Protein AF-A0A2M7CM71-F1 (afdb_monomer)

pLDDT: mean 84.36, std 11.62, range [34.38, 96.62]

Secondary structure (DSSP, 8-state):
--HHHHHHHHHHHHHHHHHHHT---HHHHHHHHHHHHHHHTT-SEEEEEEEETTEEEEEEEES--HHHHHHHHHHHTSHHHHT--HHHHHHHHHHHHHHHTTT--EEEEEEEEETTEEEEEEEEEE-SSSPPPHHHHHHHHHHHHHHHHHHHHHHHHHHHHHHHHHHHHHHHH-SS--EEE-TTSBEEEE-HHHHHHHT--HHHHTTSBHHHHS--SS--SS--HHHHHHTT--SSTT----

Structure (mmCIF, N/CA/C/O backbone):
data_AF-A0A2M7CM71-F1
#
_entry.id   AF-A0A2M7CM71-F1
#
loop_
_atom_site.group_PDB
_atom_site.id
_atom_site.type_symbol
_atom_site.label_atom_id
_atom_site.label_alt_id
_atom_site.label_comp_id
_atom_site.label_asym_id
_atom_site.label_entity_id
_atom_site.label_seq_id
_atom_site.pdbx_PDB_ins_code
_atom_site.Cartn_x
_atom_site.Cartn_y
_atom_site.Cartn_z
_atom_site.occupancy
_atom_site.B_iso_or_equiv
_atom_site.auth_seq_id
_atom_site.auth_comp_id
_atom_site.auth_asym_id
_atom_site.auth_atom_id
_atom_site.pdbx_PDB_model_num
ATOM 1 N N . MET A 1 1 ? 13.921 -32.422 -23.478 1.00 47.25 1 MET A N 1
ATOM 2 C CA . MET A 1 1 ? 14.175 -32.105 -22.055 1.00 47.25 1 MET A CA 1
ATOM 3 C C . MET A 1 1 ? 13.868 -30.626 -21.784 1.00 47.25 1 MET A C 1
ATOM 5 O O . MET A 1 1 ? 14.772 -29.811 -21.773 1.00 47.25 1 MET A O 1
ATOM 9 N N . LEU A 1 2 ? 12.588 -30.267 -21.640 1.00 51.38 2 LEU A N 1
ATOM 10 C CA . LEU A 1 2 ? 12.083 -28.900 -21.382 1.00 51.38 2 LEU A CA 1
ATOM 11 C C . LEU A 1 2 ? 11.035 -28.750 -20.232 1.00 51.38 2 LEU A C 1
ATOM 13 O O . LEU A 1 2 ? 10.682 -27.607 -19.950 1.00 51.38 2 LEU A O 1
ATOM 17 N N . PRO A 1 3 ? 10.528 -29.802 -19.536 1.00 54.31 3 PRO A N 1
ATOM 18 C CA . PRO A 1 3 ? 9.593 -29.602 -18.412 1.00 54.31 3 PRO A CA 1
ATOM 19 C C . PRO A 1 3 ? 10.214 -28.907 -17.190 1.00 54.31 3 PRO A C 1
ATOM 21 O O . PRO A 1 3 ? 9.573 -28.080 -16.552 1.00 54.31 3 PRO A O 1
ATOM 24 N N . ASP A 1 4 ? 11.470 -29.227 -16.885 1.00 58.75 4 ASP A N 1
ATOM 25 C CA . ASP A 1 4 ? 12.089 -28.970 -15.579 1.00 58.75 4 ASP A CA 1
ATOM 26 C C . ASP A 1 4 ? 12.317 -27.466 -15.300 1.00 58.75 4 ASP A C 1
ATOM 28 O O . ASP A 1 4 ? 12.116 -26.977 -14.194 1.00 58.75 4 ASP A O 1
ATOM 32 N N . PHE A 1 5 ? 12.627 -26.680 -16.337 1.00 57.09 5 PHE A N 1
ATOM 33 C CA . PHE A 1 5 ? 12.848 -25.235 -16.200 1.00 57.09 5 PHE A CA 1
ATOM 34 C C .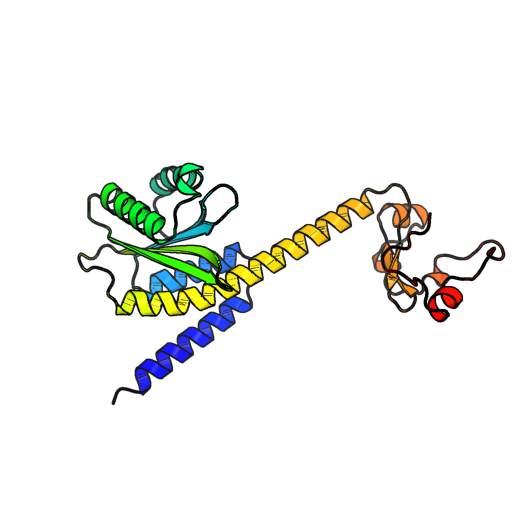 PHE A 1 5 ? 11.554 -24.453 -15.916 1.00 57.09 5 PHE A C 1
ATOM 36 O O . PHE A 1 5 ? 11.531 -23.576 -15.055 1.00 57.09 5 PHE A O 1
ATOM 43 N N . ARG A 1 6 ? 10.449 -24.792 -16.598 1.00 60.69 6 ARG A N 1
ATOM 44 C CA . ARG A 1 6 ? 9.146 -24.128 -16.392 1.00 60.69 6 ARG A CA 1
ATOM 45 C C . ARG A 1 6 ? 8.522 -24.463 -15.038 1.00 60.69 6 ARG A C 1
ATOM 47 O O . ARG A 1 6 ? 7.806 -23.630 -14.491 1.00 60.69 6 ARG A O 1
ATOM 54 N N . VAL A 1 7 ? 8.778 -25.666 -14.522 1.00 65.12 7 VAL A N 1
ATOM 55 C CA . VAL A 1 7 ? 8.324 -26.083 -13.188 1.00 65.12 7 VAL A CA 1
ATOM 56 C C . VAL A 1 7 ? 9.087 -25.309 -12.113 1.00 65.12 7 VAL A C 1
ATOM 58 O O . VAL A 1 7 ? 8.456 -24.598 -11.341 1.00 65.12 7 VAL A O 1
ATOM 61 N N . ARG A 1 8 ? 10.427 -25.28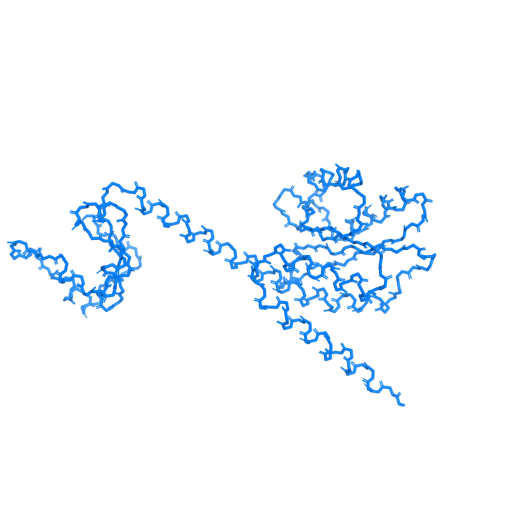4 -12.163 1.00 61.75 8 ARG A N 1
ATOM 62 C CA . ARG A 1 8 ? 11.240 -24.505 -11.207 1.00 61.75 8 ARG A CA 1
ATOM 63 C C . ARG A 1 8 ? 10.928 -23.007 -11.222 1.00 61.75 8 ARG A C 1
ATOM 65 O O . ARG A 1 8 ? 10.908 -22.376 -10.173 1.00 61.75 8 ARG A O 1
ATOM 72 N N . GLN A 1 9 ? 10.651 -22.434 -12.396 1.00 66.12 9 GLN A N 1
ATOM 73 C CA . GLN A 1 9 ? 10.255 -21.028 -12.514 1.00 66.12 9 GLN A CA 1
ATOM 74 C C . GLN A 1 9 ? 8.906 -20.745 -11.832 1.00 66.12 9 GLN A C 1
ATOM 76 O O . GLN A 1 9 ? 8.736 -19.689 -11.228 1.00 66.12 9 GLN A O 1
ATOM 81 N N . ARG A 1 10 ? 7.948 -21.677 -11.905 1.00 65.31 10 ARG A N 1
ATOM 82 C CA . ARG A 1 10 ? 6.667 -21.561 -11.193 1.00 65.31 10 ARG A CA 1
ATOM 83 C C . ARG A 1 10 ? 6.839 -21.717 -9.688 1.00 65.31 10 ARG A C 1
ATOM 85 O O . ARG A 1 10 ? 6.269 -20.918 -8.954 1.00 65.31 10 ARG A O 1
ATOM 92 N N . ASP A 1 11 ? 7.636 -22.684 -9.248 1.00 70.12 11 ASP A N 1
ATOM 93 C CA . ASP A 1 11 ? 7.874 -22.933 -7.823 1.00 70.12 11 ASP A CA 1
ATOM 94 C C . ASP A 1 11 ? 8.560 -21.731 -7.157 1.00 70.12 11 ASP A C 1
ATOM 96 O O . ASP A 1 11 ? 8.137 -21.292 -6.091 1.00 70.12 11 ASP A O 1
ATOM 100 N N . TYR A 1 12 ? 9.526 -21.114 -7.846 1.00 69.31 12 TYR A N 1
ATOM 101 C CA . TYR A 1 12 ? 10.195 -19.895 -7.383 1.00 69.31 12 TYR A CA 1
ATOM 102 C C . TYR A 1 12 ? 9.238 -18.695 -7.272 1.00 69.31 12 TYR A C 1
ATOM 104 O O . TYR A 1 12 ? 9.287 -17.940 -6.302 1.00 69.31 12 TYR A O 1
ATOM 112 N N . LEU A 1 13 ? 8.319 -18.534 -8.233 1.00 68.25 13 LEU A N 1
ATOM 113 C CA . LEU A 1 13 ? 7.286 -17.494 -8.162 1.00 68.25 13 LEU A CA 1
ATOM 114 C C . LEU A 1 13 ? 6.306 -17.743 -7.008 1.00 68.25 13 LEU A C 1
ATOM 116 O O . LEU A 1 13 ? 5.942 -16.805 -6.305 1.00 68.25 13 LEU A O 1
ATOM 120 N N . LEU A 1 14 ? 5.904 -18.996 -6.781 1.00 67.69 14 LEU A N 1
ATOM 121 C CA . LEU A 1 14 ? 5.015 -19.361 -5.675 1.00 67.69 14 LEU A CA 1
ATOM 122 C C . LEU A 1 14 ? 5.666 -19.134 -4.304 1.00 67.69 14 LEU A C 1
ATOM 124 O O . LEU A 1 14 ? 5.006 -18.635 -3.392 1.00 67.69 14 LEU A O 1
ATOM 128 N N . GLU A 1 15 ? 6.949 -19.459 -4.160 1.00 70.62 15 GLU A N 1
ATOM 129 C CA . GLU A 1 15 ? 7.703 -19.228 -2.925 1.00 70.62 15 GLU A CA 1
ATOM 130 C C . GLU A 1 15 ? 7.833 -17.732 -2.617 1.00 70.62 15 GLU A C 1
ATOM 132 O O . GLU A 1 15 ? 7.534 -17.293 -1.504 1.00 70.62 15 GLU A O 1
ATOM 137 N N . ILE A 1 16 ? 8.182 -16.925 -3.624 1.00 71.44 16 ILE A N 1
ATOM 138 C CA . ILE A 1 16 ? 8.238 -15.468 -3.480 1.00 71.44 16 ILE A CA 1
ATOM 139 C C . ILE A 1 16 ? 6.860 -14.901 -3.127 1.00 71.44 16 ILE A C 1
ATOM 141 O O . ILE A 1 16 ? 6.759 -14.075 -2.223 1.00 71.44 16 ILE A O 1
ATOM 145 N N . ALA A 1 17 ? 5.796 -15.344 -3.798 1.00 63.88 17 ALA A N 1
ATOM 146 C CA . ALA A 1 17 ? 4.443 -14.875 -3.512 1.00 63.88 17 ALA A CA 1
ATOM 147 C C . ALA A 1 17 ? 4.039 -15.124 -2.057 1.00 63.88 17 ALA A C 1
ATOM 149 O O . ALA A 1 17 ? 3.454 -14.245 -1.428 1.00 63.88 17 ALA A O 1
ATOM 150 N N . ARG A 1 18 ? 4.403 -16.287 -1.506 1.00 69.88 18 ARG A N 1
ATOM 151 C CA . ARG A 1 18 ? 4.131 -16.627 -0.107 1.00 69.88 18 ARG A CA 1
ATOM 152 C C . ARG A 1 18 ? 4.865 -15.696 0.861 1.00 69.88 18 ARG A C 1
ATOM 154 O O . ARG A 1 18 ? 4.251 -15.182 1.791 1.00 69.88 18 ARG A O 1
ATOM 161 N N . LEU A 1 19 ? 6.141 -15.415 0.595 1.00 69.94 19 LEU A N 1
ATOM 162 C CA . LEU A 1 19 ? 6.936 -14.474 1.395 1.00 69.94 19 LEU A CA 1
ATOM 163 C C . LEU A 1 19 ? 6.411 -13.033 1.328 1.00 69.94 19 LEU A C 1
ATOM 165 O O . LEU A 1 19 ? 6.664 -12.250 2.241 1.00 69.94 19 LEU A O 1
ATOM 169 N N . LEU A 1 20 ? 5.715 -12.667 0.249 1.00 75.38 20 LEU A N 1
ATOM 170 C CA . LEU A 1 20 ? 5.095 -11.351 0.097 1.00 75.38 20 LEU A CA 1
ATOM 171 C C . LEU A 1 20 ? 3.762 -11.247 0.846 1.00 75.38 20 LEU A C 1
ATOM 173 O O . LEU A 1 20 ? 3.443 -10.181 1.354 1.00 75.38 20 LEU A O 1
ATOM 177 N N . THR A 1 21 ? 2.992 -12.333 0.953 1.00 69.94 21 THR A N 1
ATOM 178 C CA . THR A 1 21 ? 1.702 -12.319 1.667 1.00 69.94 21 THR A CA 1
ATOM 179 C C . THR A 1 21 ? 1.818 -12.233 3.191 1.00 69.94 21 THR A C 1
ATOM 181 O O . THR A 1 21 ? 0.827 -11.931 3.845 1.00 69.94 21 THR A O 1
ATOM 184 N N . GLU A 1 22 ? 2.999 -12.493 3.757 1.00 78.12 22 GLU A N 1
ATOM 185 C CA . GLU A 1 22 ? 3.250 -12.407 5.205 1.00 78.12 22 GLU A CA 1
ATOM 186 C C . GLU A 1 22 ? 3.619 -10.986 5.670 1.00 78.12 22 GLU A C 1
ATOM 188 O O . GLU A 1 22 ? 3.544 -10.691 6.861 1.00 78.12 22 GLU A O 1
ATOM 193 N N . GLU A 1 23 ? 4.000 -10.094 4.750 1.00 80.88 23 GLU A N 1
ATOM 194 C CA . GLU A 1 23 ? 4.352 -8.708 5.068 1.00 80.88 23 GLU A CA 1
ATOM 195 C C . GLU A 1 23 ? 3.105 -7.816 5.021 1.00 80.88 23 GLU A C 1
ATOM 197 O O . GLU A 1 23 ? 2.496 -7.621 3.968 1.00 80.88 23 GLU A O 1
ATOM 202 N N . LEU A 1 24 ? 2.740 -7.258 6.175 1.00 81.12 24 LEU A N 1
ATOM 203 C CA . LEU A 1 24 ? 1.573 -6.381 6.326 1.00 81.12 24 LEU A CA 1
ATOM 204 C C . LEU A 1 24 ? 1.941 -4.895 6.225 1.00 81.12 24 LEU A C 1
ATOM 206 O O . LEU A 1 24 ? 1.062 -4.054 6.031 1.00 81.12 24 LEU A O 1
ATOM 210 N N . ASP A 1 25 ? 3.228 -4.561 6.333 1.00 89.06 25 ASP A N 1
ATOM 211 C CA . ASP A 1 25 ? 3.722 -3.207 6.118 1.00 89.06 25 ASP A CA 1
ATOM 212 C C . ASP A 1 25 ? 3.809 -2.918 4.614 1.00 89.06 25 ASP A C 1
ATOM 214 O O . ASP A 1 25 ? 4.653 -3.457 3.891 1.00 89.06 25 ASP A O 1
ATOM 218 N N . LEU A 1 26 ? 2.916 -2.048 4.138 1.00 91.81 26 LEU A N 1
ATOM 219 C CA . LEU A 1 26 ? 2.801 -1.706 2.724 1.00 91.81 26 LEU A CA 1
ATOM 220 C C . LEU A 1 26 ? 4.109 -1.149 2.140 1.00 91.81 26 LEU A C 1
ATOM 222 O O . LEU A 1 26 ? 4.456 -1.484 1.006 1.00 91.81 26 LEU A O 1
ATOM 226 N N . GLU A 1 27 ? 4.841 -0.312 2.874 1.00 92.38 27 GLU A N 1
ATOM 227 C CA . GLU A 1 27 ? 6.071 0.303 2.364 1.00 92.38 27 GLU A CA 1
ATOM 228 C C . GLU A 1 27 ? 7.186 -0.733 2.224 1.00 92.38 27 GLU A C 1
ATOM 230 O O . GLU A 1 27 ? 7.827 -0.820 1.166 1.00 92.38 27 GLU A O 1
ATOM 235 N N . LYS A 1 28 ? 7.375 -1.572 3.251 1.00 92.19 28 LYS A N 1
ATOM 236 C CA . LYS A 1 28 ? 8.349 -2.674 3.206 1.00 92.19 28 LYS A CA 1
ATOM 237 C C . LYS A 1 28 ? 8.016 -3.664 2.096 1.00 92.19 28 LYS A C 1
ATOM 239 O O . LYS A 1 28 ? 8.908 -4.070 1.343 1.00 92.19 28 LYS A O 1
ATOM 244 N N . LEU A 1 29 ? 6.736 -4.009 1.959 1.00 93.50 29 LEU A N 1
ATOM 245 C CA . LEU A 1 29 ? 6.247 -4.914 0.927 1.00 93.50 29 LEU A CA 1
ATOM 246 C C . LEU A 1 29 ? 6.567 -4.379 -0.473 1.00 93.50 29 LEU A C 1
ATOM 248 O O . LEU A 1 29 ? 7.162 -5.088 -1.287 1.00 93.50 29 LEU A O 1
ATOM 252 N N . LEU A 1 30 ? 6.229 -3.118 -0.751 1.00 95.38 30 LEU A N 1
ATOM 253 C CA . LEU A 1 30 ? 6.477 -2.489 -2.050 1.00 95.38 30 LEU A CA 1
ATOM 254 C C . LEU A 1 30 ? 7.969 -2.413 -2.378 1.00 95.38 30 LEU A C 1
ATOM 256 O O . LEU A 1 30 ? 8.363 -2.748 -3.497 1.00 95.38 30 LEU A O 1
ATOM 260 N N . ALA A 1 31 ? 8.809 -2.030 -1.412 1.00 94.94 31 ALA A N 1
ATOM 261 C CA . ALA A 1 31 ? 10.259 -1.995 -1.598 1.00 94.94 31 ALA A CA 1
ATOM 262 C C . ALA A 1 31 ? 10.819 -3.385 -1.947 1.00 94.94 31 ALA A C 1
ATOM 264 O O . ALA A 1 31 ? 11.658 -3.524 -2.845 1.00 94.94 31 ALA A O 1
ATOM 265 N N . ARG A 1 32 ? 10.314 -4.434 -1.286 1.00 93.38 32 ARG A N 1
ATOM 266 C CA . ARG A 1 32 ? 10.712 -5.823 -1.545 1.00 93.38 32 ARG A CA 1
ATOM 267 C C . ARG A 1 32 ? 10.247 -6.312 -2.917 1.00 93.38 32 ARG A C 1
ATOM 269 O O . ARG A 1 32 ? 11.048 -6.896 -3.645 1.00 93.38 32 ARG A O 1
ATOM 276 N N . ILE A 1 33 ? 8.998 -6.028 -3.295 1.00 94.06 33 ILE A N 1
ATOM 277 C CA . ILE A 1 33 ? 8.451 -6.326 -4.630 1.00 94.06 33 ILE A CA 1
ATOM 278 C C . ILE A 1 33 ? 9.312 -5.678 -5.711 1.00 94.06 33 ILE A C 1
ATOM 280 O O . ILE A 1 33 ? 9.695 -6.340 -6.676 1.00 94.06 33 ILE A O 1
ATOM 284 N N . LEU A 1 34 ? 9.635 -4.393 -5.541 1.00 95.88 34 LEU A N 1
ATOM 285 C CA . LEU A 1 34 ? 10.417 -3.647 -6.516 1.00 95.88 34 LEU A CA 1
ATOM 286 C C . LEU A 1 34 ? 11.807 -4.257 -6.696 1.00 95.88 34 LEU A C 1
ATOM 288 O O . LEU A 1 34 ? 12.245 -4.464 -7.826 1.00 95.88 34 LEU A O 1
ATOM 292 N N . LYS A 1 35 ? 12.487 -4.585 -5.594 1.00 94.38 35 LYS A N 1
ATOM 293 C CA . LYS A 1 35 ? 13.813 -5.204 -5.640 1.00 94.38 35 LYS A CA 1
ATOM 294 C C . LYS A 1 35 ? 13.797 -6.530 -6.407 1.00 94.38 35 LYS A C 1
ATOM 296 O O . LYS A 1 35 ? 14.616 -6.725 -7.301 1.00 94.38 35 LYS A O 1
ATOM 301 N N . ILE A 1 36 ? 12.821 -7.392 -6.121 1.00 92.31 36 ILE A N 1
ATOM 302 C CA . ILE A 1 36 ? 12.658 -8.678 -6.811 1.00 92.31 36 ILE A CA 1
ATOM 303 C C . ILE A 1 36 ? 12.369 -8.467 -8.301 1.00 92.31 36 ILE A C 1
ATOM 305 O O . ILE A 1 36 ? 12.958 -9.145 -9.138 1.00 92.31 36 ILE A O 1
ATOM 309 N N . ALA A 1 37 ? 11.502 -7.513 -8.657 1.00 93.00 37 ALA A N 1
ATOM 310 C CA . ALA A 1 37 ? 11.200 -7.199 -10.054 1.00 93.00 37 ALA A CA 1
ATOM 311 C C . ALA A 1 37 ? 12.435 -6.705 -10.829 1.00 93.00 37 ALA A C 1
ATOM 313 O O . ALA A 1 37 ? 12.628 -7.083 -11.987 1.00 93.00 37 ALA A O 1
ATOM 314 N N . ILE A 1 38 ? 13.277 -5.882 -10.193 1.00 92.56 38 ILE A N 1
ATOM 315 C CA . ILE A 1 38 ? 14.542 -5.410 -10.772 1.00 92.56 38 ILE A CA 1
ATOM 316 C C . ILE A 1 38 ? 15.479 -6.598 -11.018 1.00 92.56 38 ILE A C 1
ATOM 318 O O . ILE A 1 38 ? 15.976 -6.751 -12.132 1.00 92.56 38 ILE A O 1
ATOM 322 N N . GLU A 1 39 ? 15.679 -7.465 -10.023 1.00 90.19 39 GLU A N 1
ATOM 323 C CA . GLU A 1 39 ? 16.539 -8.652 -10.143 1.00 90.19 39 GLU A CA 1
ATOM 324 C C . GLU A 1 39 ? 16.026 -9.626 -11.218 1.00 90.19 39 GLU A C 1
ATOM 326 O O . GLU A 1 39 ? 16.793 -10.085 -12.065 1.00 90.19 39 GLU A O 1
ATOM 331 N N . MET A 1 40 ? 14.714 -9.872 -11.249 1.00 87.69 40 MET A N 1
ATOM 332 C CA . MET A 1 40 ? 14.048 -10.783 -12.186 1.00 87.69 40 MET A CA 1
ATOM 333 C C . MET A 1 40 ? 14.231 -10.380 -13.652 1.00 87.69 40 MET A C 1
ATOM 335 O O . MET A 1 40 ? 14.299 -11.248 -14.522 1.00 87.69 40 MET A O 1
ATOM 339 N N . LEU A 1 41 ? 14.309 -9.077 -13.930 1.00 88.19 41 LEU A N 1
ATOM 340 C CA . LEU A 1 41 ? 14.498 -8.554 -15.283 1.00 88.19 41 LEU A CA 1
ATOM 341 C C . LEU A 1 41 ? 15.935 -8.118 -15.586 1.00 88.19 41 LEU A C 1
ATOM 343 O O . LEU A 1 41 ? 16.161 -7.489 -16.622 1.00 88.19 41 LEU A O 1
ATOM 347 N N . ALA A 1 42 ? 16.889 -8.412 -14.694 1.00 87.88 42 ALA A N 1
ATOM 348 C CA . ALA A 1 42 ? 18.251 -7.876 -14.761 1.00 87.88 42 ALA A CA 1
ATOM 349 C C . ALA A 1 42 ? 18.264 -6.345 -14.986 1.00 87.88 42 ALA A C 1
ATOM 351 O O . ALA A 1 42 ? 19.074 -5.803 -15.745 1.00 87.88 42 ALA A O 1
ATOM 352 N N . GLY A 1 43 ? 17.307 -5.657 -14.358 1.00 89.00 43 GLY A N 1
ATOM 353 C CA . GLY A 1 43 ? 17.175 -4.208 -14.377 1.00 89.00 43 GLY A CA 1
ATOM 354 C C . GLY A 1 43 ? 18.216 -3.535 -13.488 1.00 89.00 43 GLY A C 1
ATOM 355 O O . GLY A 1 43 ? 18.867 -4.164 -12.656 1.00 89.00 43 GLY A O 1
ATOM 356 N N . GLN A 1 44 ? 18.360 -2.223 -13.649 1.00 89.62 44 GLN A N 1
ATOM 357 C CA . GLN A 1 44 ? 19.308 -1.419 -12.863 1.00 89.62 44 GLN A CA 1
ATOM 358 C C . GLN A 1 44 ? 18.611 -0.497 -11.867 1.00 89.62 44 GLN A C 1
ATOM 360 O O . GLN A 1 44 ? 19.171 -0.174 -10.818 1.00 89.62 44 GLN A O 1
ATOM 365 N N . ALA A 1 45 ? 17.391 -0.087 -12.198 1.00 92.31 45 ALA A N 1
ATOM 366 C CA . ALA A 1 45 ? 16.568 0.792 -11.394 1.00 92.31 45 ALA A CA 1
ATOM 367 C C . ALA A 1 45 ? 15.092 0.495 -11.654 1.00 92.31 45 ALA A C 1
ATOM 369 O O . ALA A 1 45 ? 14.733 -0.138 -12.651 1.00 92.31 45 ALA A O 1
ATOM 370 N N . GLY A 1 46 ? 14.229 1.001 -10.786 1.00 94.25 46 GLY A N 1
ATOM 371 C CA . GLY A 1 46 ? 12.794 0.914 -10.990 1.00 94.25 46 GLY A CA 1
ATOM 372 C C . GLY A 1 46 ? 12.015 1.728 -9.973 1.00 94.25 46 GLY A C 1
ATOM 373 O O . GLY A 1 46 ? 12.576 2.235 -9.002 1.00 94.25 46 GLY A O 1
ATOM 374 N N . LEU A 1 47 ? 10.716 1.840 -10.207 1.00 96.06 47 LEU A N 1
ATOM 375 C CA . LEU A 1 47 ? 9.761 2.446 -9.290 1.00 96.06 47 LEU A CA 1
ATOM 376 C C . LEU A 1 47 ? 8.449 1.674 -9.282 1.00 96.06 47 LEU A C 1
ATOM 378 O O . LEU A 1 47 ? 8.125 0.960 -10.233 1.00 96.06 47 LEU A O 1
ATOM 382 N N . ILE A 1 48 ? 7.681 1.861 -8.216 1.00 96.19 48 ILE A N 1
ATOM 383 C CA . ILE A 1 48 ? 6.270 1.495 -8.168 1.00 96.19 48 ILE A CA 1
ATOM 384 C C . ILE A 1 48 ? 5.470 2.772 -7.959 1.00 96.19 48 ILE A C 1
ATOM 386 O O . ILE A 1 48 ? 5.672 3.483 -6.971 1.00 96.19 48 ILE A O 1
ATOM 390 N N . ALA A 1 49 ? 4.556 3.042 -8.884 1.00 94.69 49 ALA A N 1
ATOM 391 C CA . ALA A 1 49 ? 3.541 4.071 -8.732 1.00 94.69 49 ALA A CA 1
ATOM 392 C C . ALA A 1 49 ? 2.218 3.402 -8.361 1.00 94.69 49 ALA A C 1
ATOM 394 O O . ALA A 1 49 ? 1.816 2.424 -8.992 1.00 94.69 49 ALA A O 1
ATOM 395 N N . LEU A 1 50 ? 1.541 3.902 -7.337 1.00 93.44 50 LEU A N 1
ATOM 396 C CA . LEU A 1 50 ? 0.218 3.426 -6.966 1.00 93.44 50 LEU A CA 1
ATOM 397 C C . LEU A 1 50 ? -0.844 4.412 -7.419 1.00 93.44 50 LEU A C 1
ATOM 399 O O . LEU A 1 50 ? -0.622 5.622 -7.394 1.00 93.44 50 LEU A O 1
ATOM 403 N N . LYS A 1 51 ? -2.003 3.874 -7.794 1.00 89.56 51 LYS A N 1
ATOM 404 C CA . LYS A 1 51 ? -3.172 4.686 -8.104 1.00 89.56 51 LYS A CA 1
ATOM 405 C C . LYS A 1 51 ? -3.790 5.201 -6.803 1.00 89.56 51 LYS A C 1
ATOM 407 O O . LYS A 1 51 ? -3.965 4.420 -5.856 1.00 89.56 51 LYS A O 1
ATOM 412 N N . GLU A 1 52 ? -4.086 6.494 -6.776 1.00 87.38 52 GLU A N 1
ATOM 413 C CA . GLU A 1 52 ? -4.790 7.207 -5.707 1.00 87.38 52 GLU A CA 1
ATOM 414 C C . GLU A 1 52 ? -6.025 7.919 -6.281 1.00 87.38 52 GLU A C 1
ATOM 416 O O . GLU A 1 52 ? -6.306 7.824 -7.478 1.00 87.38 52 GLU A O 1
ATOM 421 N N . THR A 1 53 ? -6.813 8.575 -5.426 1.00 80.75 53 THR A N 1
ATOM 422 C CA . THR A 1 53 ? -8.029 9.294 -5.845 1.00 80.75 53 THR A CA 1
ATOM 423 C C . THR A 1 53 ? -7.721 10.485 -6.745 1.00 80.75 53 THR A C 1
ATOM 425 O O . THR A 1 53 ? -8.471 10.740 -7.679 1.00 80.75 53 THR A O 1
ATOM 428 N N . GLU A 1 54 ? -6.610 11.177 -6.491 1.00 80.19 54 GLU A N 1
ATOM 429 C CA . GLU A 1 54 ? -6.194 12.395 -7.200 1.00 80.19 54 GLU A CA 1
ATOM 430 C C . GLU A 1 54 ? -4.869 12.186 -7.948 1.00 80.19 54 GLU A C 1
ATOM 432 O O . GLU A 1 54 ? -3.963 13.008 -7.882 1.00 80.19 54 GLU A O 1
ATOM 437 N N . GLY A 1 55 ? -4.719 11.048 -8.631 1.00 85.62 55 GLY A N 1
ATOM 438 C CA . GLY A 1 55 ? -3.548 10.796 -9.471 1.00 85.62 55 GLY A CA 1
ATOM 439 C C . GLY A 1 55 ? -2.770 9.544 -9.117 1.00 85.62 55 GLY A C 1
ATOM 440 O O . GLY A 1 55 ? -3.308 8.534 -8.652 1.00 85.62 55 GLY A O 1
ATOM 441 N N . TRP A 1 56 ? -1.474 9.609 -9.392 1.00 91.06 56 TRP A N 1
ATOM 442 C CA . TRP A 1 56 ? -0.530 8.535 -9.147 1.00 91.06 56 TRP A CA 1
ATOM 443 C C . TRP A 1 56 ? 0.530 8.999 -8.163 1.00 91.06 56 TRP A C 1
ATOM 445 O O . TRP A 1 56 ? 1.163 10.038 -8.340 1.00 91.06 56 TRP A O 1
ATOM 455 N N . ARG A 1 57 ? 0.792 8.180 -7.149 1.00 92.56 57 ARG A N 1
ATOM 456 C CA . ARG A 1 57 ? 1.866 8.441 -6.193 1.00 92.56 57 ARG A CA 1
ATOM 457 C C . ARG A 1 57 ? 3.006 7.466 -6.404 1.00 92.56 57 ARG A C 1
ATOM 459 O O . ARG A 1 57 ? 2.797 6.253 -6.411 1.00 92.56 57 ARG A O 1
ATOM 466 N N . VAL A 1 58 ? 4.230 7.981 -6.501 1.00 95.06 58 VAL A N 1
ATOM 467 C CA . VAL A 1 58 ? 5.434 7.147 -6.401 1.00 95.06 58 VAL A CA 1
ATOM 468 C C . VAL A 1 58 ? 5.504 6.597 -4.980 1.00 95.06 58 VAL A C 1
ATOM 470 O O . VAL A 1 58 ? 5.768 7.333 -4.033 1.00 95.06 58 VAL A O 1
ATOM 473 N N . ALA A 1 59 ? 5.224 5.308 -4.822 1.00 95.06 59 ALA A N 1
ATOM 474 C CA . ALA A 1 59 ? 5.186 4.669 -3.514 1.00 95.06 59 ALA A CA 1
ATOM 475 C C . ALA A 1 59 ? 6.549 4.113 -3.100 1.00 95.06 59 ALA A C 1
ATOM 477 O O . ALA A 1 59 ? 6.869 4.077 -1.919 1.00 95.06 59 ALA A O 1
ATOM 478 N N . THR A 1 60 ? 7.364 3.696 -4.067 1.00 96.62 60 THR A N 1
ATOM 479 C CA . THR A 1 60 ? 8.759 3.328 -3.824 1.00 96.62 60 THR A CA 1
ATOM 480 C C . THR A 1 60 ? 9.580 3.482 -5.100 1.00 96.62 60 THR A C 1
ATOM 482 O O . THR A 1 60 ? 9.054 3.374 -6.212 1.00 96.62 60 THR A O 1
ATOM 485 N N . ALA A 1 61 ? 10.873 3.736 -4.942 1.00 96.19 61 ALA A N 1
ATOM 486 C CA . ALA A 1 61 ? 11.834 3.844 -6.025 1.00 96.19 61 ALA A CA 1
ATOM 487 C C . ALA A 1 61 ? 13.179 3.271 -5.580 1.00 96.19 61 ALA A C 1
ATOM 489 O O . ALA A 1 61 ? 13.568 3.389 -4.419 1.00 96.19 61 ALA A O 1
ATOM 490 N N . HIS A 1 62 ? 13.904 2.667 -6.515 1.00 95.94 62 HIS A N 1
ATOM 491 C CA . HIS A 1 62 ? 15.196 2.048 -6.259 1.00 95.94 62 HIS A CA 1
ATOM 492 C C . HIS A 1 62 ? 16.179 2.419 -7.368 1.00 95.94 62 HIS A C 1
ATOM 494 O O . HIS A 1 62 ? 15.871 2.263 -8.551 1.00 95.94 62 HIS A O 1
ATOM 500 N N . ASN A 1 63 ? 17.367 2.894 -6.977 1.00 92.75 63 ASN A N 1
ATOM 501 C CA . ASN A 1 63 ? 18.429 3.369 -7.873 1.00 92.75 63 ASN A CA 1
ATOM 502 C C . ASN A 1 63 ? 17.992 4.461 -8.870 1.00 92.75 63 ASN A C 1
ATOM 504 O O . ASN A 1 63 ? 18.530 4.555 -9.972 1.00 92.75 63 ASN A O 1
ATOM 508 N N . ILE A 1 64 ? 17.030 5.305 -8.489 1.00 90.25 64 ILE A N 1
ATOM 509 C CA . ILE A 1 64 ? 16.616 6.462 -9.289 1.00 90.25 64 ILE A CA 1
ATOM 510 C C . ILE A 1 64 ? 17.271 7.730 -8.726 1.00 90.25 64 ILE A C 1
ATOM 512 O O . ILE A 1 64 ? 17.177 7.963 -7.519 1.00 90.25 64 ILE A O 1
ATOM 516 N N . PRO A 1 65 ? 17.904 8.575 -9.563 1.00 90.00 65 PRO A N 1
ATOM 517 C CA . PRO A 1 65 ? 18.462 9.846 -9.116 1.00 90.00 65 PRO A CA 1
ATOM 518 C C . PRO A 1 65 ? 17.404 10.737 -8.436 1.00 90.00 65 PRO A C 1
ATOM 520 O O . PRO A 1 65 ? 16.336 10.947 -9.021 1.00 90.00 65 PRO A O 1
ATOM 523 N N . PRO A 1 66 ? 17.696 11.337 -7.264 1.00 89.81 66 PRO A N 1
ATOM 524 C CA . PRO A 1 66 ? 16.736 12.181 -6.548 1.00 89.81 66 PRO A CA 1
ATOM 525 C C . PRO A 1 66 ? 16.184 13.334 -7.390 1.00 89.81 66 PRO A C 1
ATOM 527 O O . PRO A 1 66 ? 14.994 13.610 -7.341 1.00 89.81 66 PRO A O 1
ATOM 530 N N . ALA A 1 67 ? 17.017 13.955 -8.232 1.00 89.12 67 ALA A N 1
ATOM 531 C CA . ALA A 1 67 ? 16.586 15.034 -9.122 1.00 89.12 67 ALA A CA 1
ATOM 532 C C . ALA A 1 67 ? 15.476 14.598 -10.096 1.00 89.12 67 ALA A C 1
ATOM 534 O O . ALA A 1 67 ? 14.556 15.365 -10.367 1.00 89.12 67 ALA A O 1
ATOM 535 N N . PHE A 1 68 ? 15.534 13.356 -10.588 1.00 88.06 68 PHE A N 1
ATOM 536 C CA . PHE A 1 68 ? 14.497 12.815 -11.461 1.00 88.06 68 PHE A CA 1
ATOM 537 C C . PHE A 1 68 ? 13.215 12.507 -10.681 1.00 88.06 68 PHE A C 1
ATOM 539 O O . PHE A 1 68 ? 12.128 12.818 -11.158 1.00 88.06 68 PHE A O 1
ATOM 546 N N . LEU A 1 69 ? 13.325 11.977 -9.456 1.00 90.44 69 LEU A N 1
ATOM 547 C CA . LEU A 1 69 ? 12.165 11.751 -8.584 1.00 90.44 69 LEU A CA 1
ATOM 548 C C . LEU A 1 69 ? 11.460 13.054 -8.196 1.00 90.44 69 LEU A C 1
ATOM 550 O O . LEU A 1 69 ? 10.230 13.096 -8.207 1.00 90.44 69 LEU A O 1
ATOM 554 N N . SER A 1 70 ? 12.215 14.115 -7.906 1.00 91.38 70 SER A N 1
ATOM 555 C CA . SER A 1 70 ? 11.659 15.436 -7.587 1.00 91.38 70 SER A CA 1
ATOM 556 C C . SER A 1 70 ? 10.887 16.053 -8.754 1.00 91.38 70 SER A C 1
ATOM 558 O O . SER A 1 70 ? 9.974 16.836 -8.522 1.00 91.38 70 SER A O 1
ATOM 560 N N . TYR A 1 71 ? 11.231 15.698 -9.995 1.00 89.00 71 TYR A N 1
ATOM 561 C CA . TYR A 1 71 ? 10.482 16.100 -11.185 1.00 89.00 71 TYR A CA 1
ATOM 562 C C . TYR A 1 71 ? 9.281 15.182 -11.461 1.00 89.00 71 TYR A C 1
ATOM 564 O O . TYR A 1 71 ? 8.192 15.655 -11.771 1.00 89.00 71 TYR A O 1
ATOM 572 N N . LEU A 1 72 ? 9.464 13.865 -11.329 1.00 89.31 72 LEU A N 1
ATOM 573 C CA . LEU A 1 72 ? 8.450 12.872 -11.677 1.00 89.31 72 LEU A CA 1
ATOM 574 C C . LEU A 1 72 ? 7.286 12.826 -10.679 1.00 89.31 72 LEU A C 1
ATOM 576 O O . LEU A 1 72 ? 6.142 12.640 -11.084 1.00 89.31 72 LEU A O 1
ATOM 580 N N . THR A 1 73 ? 7.567 12.967 -9.383 1.00 91.06 73 THR A N 1
ATOM 581 C CA . THR A 1 73 ? 6.551 12.798 -8.331 1.00 91.06 73 THR A CA 1
ATOM 582 C C . THR A 1 73 ? 5.423 13.831 -8.436 1.00 91.06 73 THR A C 1
ATOM 584 O O . THR A 1 73 ? 4.269 13.411 -8.430 1.00 91.06 73 THR A O 1
ATOM 587 N N . PRO A 1 74 ? 5.698 15.143 -8.602 1.00 90.38 74 PRO A N 1
ATOM 588 C CA . PRO A 1 74 ? 4.640 16.132 -8.806 1.00 90.38 74 PRO A CA 1
ATOM 589 C C . PRO A 1 74 ? 3.854 15.900 -10.097 1.00 90.38 74 PRO A C 1
ATOM 591 O O . PRO A 1 74 ? 2.636 16.000 -10.081 1.00 90.38 74 PRO A O 1
ATOM 594 N N . LEU A 1 75 ? 4.539 15.530 -11.186 1.00 88.44 75 LEU A N 1
ATOM 595 C CA . LEU A 1 75 ? 3.908 15.274 -12.483 1.00 88.44 75 LEU A CA 1
ATOM 596 C C . LEU A 1 75 ? 2.892 14.125 -12.408 1.00 88.44 75 LEU A C 1
ATOM 598 O O . LEU A 1 75 ? 1.813 14.210 -12.980 1.00 88.44 75 LEU A O 1
ATOM 602 N N . LEU A 1 76 ? 3.226 13.047 -11.694 1.00 88.19 76 LEU A N 1
ATOM 603 C CA . LEU A 1 76 ? 2.325 11.905 -11.512 1.00 88.19 76 LEU A CA 1
ATOM 604 C C . LEU A 1 76 ? 1.101 12.226 -10.642 1.00 88.19 76 LEU A C 1
ATOM 606 O O . LEU A 1 76 ? 0.057 11.597 -10.814 1.00 88.19 76 LEU A O 1
ATOM 610 N N . ALA A 1 77 ? 1.223 13.211 -9.753 1.00 87.12 77 ALA A N 1
ATOM 611 C CA . ALA A 1 77 ? 0.139 13.697 -8.907 1.00 87.12 77 ALA A CA 1
ATOM 612 C C . ALA A 1 77 ? -0.751 14.74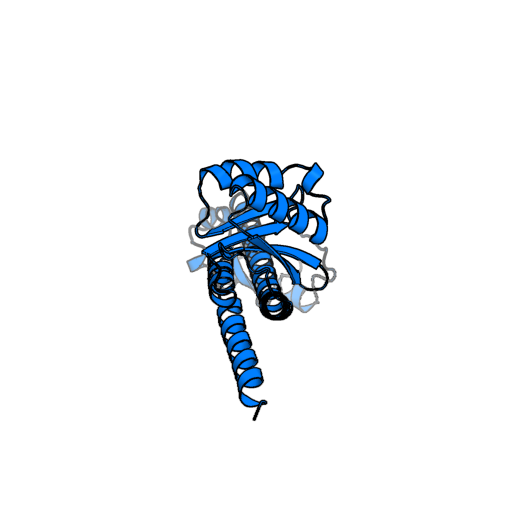6 -9.603 1.00 87.12 77 ALA A C 1
ATOM 614 O O . ALA A 1 77 ? -1.700 15.236 -9.000 1.00 87.12 77 ALA A O 1
ATOM 615 N N . GLU A 1 78 ? -0.462 15.128 -10.852 1.00 86.38 78 GLU A N 1
ATOM 616 C CA . GLU A 1 78 ? -1.324 16.054 -11.585 1.00 86.38 78 GLU A CA 1
ATOM 617 C C . GLU A 1 78 ? -2.661 15.397 -11.952 1.00 86.38 78 GLU A C 1
ATOM 619 O O . GLU A 1 78 ? -2.712 14.267 -12.440 1.00 86.38 78 GLU A O 1
ATOM 624 N N . GLU A 1 79 ? -3.752 16.153 -11.821 1.00 76.81 79 GLU A N 1
ATOM 625 C CA . GLU A 1 79 ? -5.113 15.701 -12.144 1.00 76.81 79 GLU A CA 1
ATOM 626 C C . GLU A 1 79 ? -5.224 15.169 -13.584 1.00 76.81 79 GLU A C 1
ATOM 628 O O . GLU A 1 79 ? -5.825 14.130 -13.833 1.00 76.81 79 GLU A O 1
ATOM 633 N N . LYS A 1 80 ? -4.529 15.806 -14.537 1.00 79.06 80 LYS A N 1
ATOM 634 C CA . LYS A 1 80 ? -4.477 15.369 -15.946 1.00 79.06 80 LYS A CA 1
ATOM 635 C C . LYS A 1 80 ? -3.863 13.980 -16.137 1.00 79.06 80 LYS A C 1
ATOM 637 O O . LYS A 1 80 ? -4.082 13.356 -17.172 1.00 79.06 80 LYS A O 1
ATOM 642 N N . VAL A 1 81 ? -3.057 13.526 -15.181 1.00 80.19 81 VAL A N 1
ATOM 643 C CA . VAL A 1 81 ? -2.388 12.221 -15.196 1.00 80.19 81 VAL A CA 1
ATOM 644 C C . VAL A 1 81 ? -3.226 11.163 -14.460 1.00 80.19 81 VAL A C 1
ATOM 646 O O . VAL A 1 81 ? -3.048 9.966 -14.695 1.00 80.19 81 VAL A O 1
ATOM 649 N N . ALA A 1 82 ? -4.187 11.574 -13.625 1.00 76.25 82 ALA A N 1
ATOM 650 C CA . ALA A 1 82 ? -5.060 10.678 -12.862 1.00 76.25 82 ALA A CA 1
ATOM 651 C C . ALA A 1 82 ? -5.956 9.799 -13.743 1.00 76.25 82 ALA A C 1
ATOM 653 O O . ALA A 1 82 ? -6.161 8.614 -13.446 1.00 76.25 82 ALA A O 1
ATOM 654 N N . ASP A 1 83 ? -6.431 10.370 -14.848 1.00 79.31 83 ASP A N 1
ATOM 655 C CA . ASP A 1 83 ? -7.314 9.696 -15.798 1.00 79.31 83 ASP A CA 1
ATOM 656 C C . ASP A 1 83 ? -6.577 8.744 -16.744 1.00 79.31 83 ASP A C 1
ATOM 658 O O . ASP A 1 83 ? -7.225 7.935 -17.411 1.00 79.31 83 ASP A O 1
ATOM 662 N N . LEU A 1 84 ? -5.238 8.793 -16.786 1.00 82.00 84 LEU A N 1
ATOM 663 C CA . LEU A 1 84 ? -4.474 7.919 -17.667 1.00 82.00 84 LEU A CA 1
ATOM 664 C C . LEU A 1 84 ? -4.677 6.455 -17.290 1.00 82.00 84 LEU A C 1
ATOM 666 O O . LEU A 1 84 ? -4.571 6.046 -16.122 1.00 82.00 84 LEU A O 1
ATOM 670 N N . ASP A 1 85 ? -4.899 5.641 -18.316 1.00 83.50 85 ASP A N 1
ATOM 671 C CA . ASP A 1 85 ? -4.823 4.200 -18.157 1.00 83.50 85 ASP A CA 1
ATOM 672 C C . ASP A 1 85 ? -3.358 3.737 -18.007 1.00 83.50 85 ASP A C 1
ATOM 674 O O . ASP A 1 85 ? -2.391 4.488 -18.173 1.00 83.50 85 ASP A O 1
ATOM 678 N N . VAL A 1 86 ? -3.163 2.459 -17.675 1.00 81.69 86 VAL A N 1
ATOM 679 C CA . VAL A 1 86 ? -1.813 1.900 -17.490 1.00 81.69 86 VAL A CA 1
ATOM 680 C C . VAL A 1 86 ? -0.978 1.971 -18.768 1.00 81.69 86 VAL A C 1
ATOM 682 O O . VAL A 1 86 ? 0.244 2.113 -18.702 1.00 81.69 86 VAL A O 1
ATOM 685 N N . THR A 1 87 ? -1.603 1.835 -19.932 1.00 85.31 87 THR A N 1
ATOM 686 C CA . THR A 1 87 ? -0.897 1.848 -21.214 1.00 85.31 87 THR A CA 1
ATOM 687 C C . THR A 1 87 ? -0.375 3.248 -21.516 1.00 85.31 87 THR A C 1
ATOM 689 O O . THR A 1 87 ? 0.788 3.402 -21.904 1.00 85.31 87 THR A O 1
ATOM 692 N N . GLU A 1 88 ? -1.196 4.267 -21.289 1.00 88.50 88 GLU A N 1
ATOM 693 C CA . GLU A 1 88 ? -0.839 5.672 -21.444 1.00 88.50 88 GLU A CA 1
ATOM 694 C C . GLU A 1 88 ? 0.227 6.096 -20.437 1.00 88.50 88 GLU A C 1
ATOM 696 O O . GLU A 1 88 ? 1.239 6.681 -20.838 1.00 88.50 88 GLU A O 1
ATOM 701 N N . LEU A 1 89 ? 0.066 5.713 -19.166 1.00 86.88 89 LEU A N 1
ATOM 702 C CA . LEU A 1 89 ? 1.062 5.958 -18.126 1.00 86.88 89 LEU A CA 1
ATOM 703 C C . LEU A 1 89 ? 2.405 5.302 -18.475 1.00 86.88 89 LEU A C 1
ATOM 705 O O . LEU A 1 89 ? 3.457 5.935 -18.382 1.00 86.88 89 LEU A O 1
ATOM 709 N N . ASN A 1 90 ? 2.384 4.050 -18.940 1.00 86.12 90 ASN A N 1
ATOM 710 C CA . ASN A 1 90 ? 3.590 3.342 -19.369 1.00 86.12 90 ASN A CA 1
ATOM 711 C C . ASN A 1 90 ? 4.286 4.032 -20.544 1.00 86.12 90 ASN A C 1
ATOM 713 O O . ASN A 1 90 ? 5.518 4.096 -20.568 1.00 86.12 90 ASN A O 1
ATOM 717 N N . ARG A 1 91 ? 3.523 4.539 -21.520 1.00 87.62 91 ARG A N 1
ATOM 718 C CA . ARG A 1 91 ? 4.073 5.301 -22.648 1.00 87.62 91 ARG A CA 1
ATOM 719 C C . ARG A 1 91 ? 4.733 6.587 -22.157 1.00 87.62 91 ARG A C 1
ATOM 721 O O . ARG A 1 91 ? 5.893 6.819 -22.489 1.00 87.62 91 ARG A O 1
ATOM 728 N N . MET A 1 92 ? 4.038 7.355 -21.321 1.00 89.62 92 MET A N 1
ATOM 729 C CA . MET A 1 92 ? 4.552 8.603 -20.755 1.00 89.62 92 MET A CA 1
ATOM 730 C C . MET A 1 92 ? 5.846 8.370 -19.964 1.00 89.62 92 MET A C 1
ATOM 732 O O . MET A 1 92 ? 6.859 9.016 -20.225 1.00 89.62 92 MET A O 1
ATOM 736 N N . LEU A 1 93 ? 5.858 7.392 -19.051 1.00 88.19 93 LEU A N 1
ATOM 737 C CA . LEU A 1 93 ? 7.048 7.045 -18.268 1.00 88.19 93 LEU A CA 1
ATOM 738 C C . LEU A 1 93 ? 8.215 6.613 -19.160 1.00 88.19 93 LEU A C 1
ATOM 740 O O . LEU A 1 93 ? 9.361 6.998 -18.914 1.00 88.19 93 LEU A O 1
ATOM 744 N N . LYS A 1 94 ? 7.941 5.847 -20.220 1.00 87.56 94 LYS A N 1
ATOM 745 C CA . LYS A 1 94 ? 8.964 5.425 -21.182 1.00 87.56 94 LYS A CA 1
ATOM 746 C C . LYS A 1 94 ? 9.574 6.616 -21.924 1.00 87.56 94 LYS A C 1
ATOM 748 O O . LYS A 1 94 ? 10.796 6.687 -22.023 1.00 87.56 94 LYS A O 1
ATOM 753 N N . GLU A 1 95 ? 8.753 7.542 -22.412 1.00 87.75 95 GLU A N 1
ATOM 754 C CA . GLU A 1 95 ? 9.206 8.744 -23.129 1.00 87.75 95 GLU A CA 1
ATOM 755 C C . GLU A 1 95 ? 10.025 9.675 -22.228 1.00 87.75 95 GLU A C 1
ATOM 757 O O . GLU A 1 95 ? 11.113 10.118 -22.614 1.00 87.75 95 GLU A O 1
ATOM 762 N N . LEU A 1 96 ? 9.553 9.905 -20.999 1.00 86.81 96 LEU A N 1
ATOM 763 C CA . LEU A 1 96 ? 10.261 10.706 -19.998 1.00 86.81 96 LEU A CA 1
ATOM 764 C C . LEU A 1 96 ? 11.629 10.114 -19.672 1.00 86.81 96 LEU A C 1
ATOM 766 O O . LEU A 1 96 ? 12.630 10.825 -19.662 1.00 86.81 96 LEU A O 1
ATOM 770 N N . THR A 1 97 ? 11.685 8.803 -19.455 1.00 84.81 97 THR A N 1
ATOM 771 C CA . THR A 1 97 ? 12.931 8.096 -19.137 1.00 84.81 97 THR A CA 1
ATOM 772 C C . THR A 1 97 ? 13.916 8.154 -20.291 1.00 84.81 97 THR A C 1
ATOM 774 O O . THR A 1 97 ? 15.095 8.451 -20.092 1.00 84.81 97 THR A O 1
ATOM 777 N N . TYR A 1 98 ? 13.439 7.877 -21.503 1.00 84.69 98 TYR A N 1
ATOM 778 C CA . TYR A 1 98 ? 14.274 7.910 -22.693 1.00 84.69 98 TYR A CA 1
ATOM 779 C C . TYR A 1 98 ? 14.870 9.309 -22.887 1.00 84.69 98 TYR A C 1
ATOM 781 O O . TYR A 1 98 ? 16.071 9.449 -23.088 1.00 84.69 98 TYR A O 1
ATOM 789 N N . THR A 1 99 ? 14.061 10.356 -22.716 1.00 85.31 99 THR A N 1
ATOM 790 C CA . THR A 1 99 ? 14.515 11.749 -22.833 1.00 85.31 99 THR A CA 1
ATOM 791 C C . THR A 1 99 ? 15.495 12.129 -21.720 1.00 85.31 99 THR A C 1
ATOM 793 O O . THR A 1 99 ? 16.583 12.627 -22.001 1.00 85.31 99 THR A O 1
ATOM 796 N N . ALA A 1 100 ? 15.156 11.846 -20.458 1.00 83.38 100 ALA A N 1
ATOM 797 C CA . ALA A 1 100 ? 15.978 12.196 -19.297 1.00 83.38 100 ALA A CA 1
ATOM 798 C C . ALA A 1 100 ? 17.332 11.471 -19.279 1.00 83.38 100 ALA A C 1
ATOM 800 O O . ALA A 1 100 ? 18.317 12.001 -18.769 1.00 83.38 100 ALA A O 1
ATOM 801 N N . SER A 1 101 ? 17.392 10.270 -19.856 1.00 81.50 101 SER A N 1
ATOM 802 C CA . SER A 1 101 ? 18.628 9.498 -20.003 1.00 81.50 101 SER A CA 1
ATOM 803 C C . SER A 1 101 ? 19.380 9.773 -21.307 1.00 81.50 101 SER A C 1
ATOM 805 O O . SER A 1 101 ? 20.368 9.096 -21.575 1.00 81.50 101 SER A O 1
ATOM 807 N N . MET A 1 102 ? 18.932 10.728 -22.133 1.00 82.12 102 MET A N 1
ATOM 808 C CA . MET A 1 102 ? 19.498 10.997 -23.466 1.00 82.12 102 MET A CA 1
ATOM 809 C C . MET A 1 102 ? 19.550 9.742 -24.361 1.00 82.12 102 MET A C 1
ATOM 811 O O . MET A 1 102 ? 20.493 9.536 -25.122 1.00 82.12 102 MET A O 1
ATOM 815 N N . GLY A 1 103 ? 18.533 8.887 -24.252 1.00 80.31 103 GLY A N 1
ATOM 816 C CA . GLY A 1 103 ? 18.379 7.649 -25.015 1.00 80.31 103 GLY A CA 1
ATOM 817 C C . GLY A 1 103 ? 19.146 6.443 -24.468 1.00 80.31 103 GLY A C 1
ATOM 818 O O . GLY A 1 103 ? 19.141 5.393 -25.105 1.00 80.31 103 GLY A O 1
ATOM 819 N N . LEU A 1 104 ? 19.797 6.568 -23.307 1.00 77.38 104 LEU A N 1
ATOM 820 C CA . LEU A 1 104 ? 20.597 5.489 -22.716 1.00 77.38 104 LEU A CA 1
ATOM 821 C C . LEU A 1 104 ? 19.740 4.435 -22.003 1.00 77.38 104 LEU A C 1
ATOM 823 O O . LEU A 1 104 ? 20.081 3.255 -21.999 1.00 77.38 104 LEU A O 1
ATOM 827 N N . LEU A 1 105 ? 18.619 4.837 -21.400 1.00 82.44 105 LEU A N 1
ATOM 828 C CA . LEU A 1 105 ? 17.769 3.936 -20.626 1.00 82.44 105 LEU A CA 1
ATOM 829 C C . LEU A 1 105 ? 16.481 3.587 -21.367 1.00 82.44 105 LEU A C 1
ATOM 831 O O . LEU A 1 105 ? 15.724 4.451 -21.811 1.00 82.44 105 LEU A O 1
ATOM 835 N N . ASN A 1 106 ? 16.195 2.288 -21.395 1.00 83.00 106 ASN A N 1
ATOM 836 C CA . ASN A 1 106 ? 14.914 1.738 -21.804 1.00 83.00 106 ASN A CA 1
ATOM 837 C C . ASN A 1 106 ? 14.081 1.367 -20.577 1.00 83.00 106 ASN A C 1
ATOM 839 O O . ASN A 1 106 ? 14.595 0.840 -19.590 1.00 83.00 106 ASN A O 1
ATOM 843 N N . GLY A 1 107 ? 12.775 1.606 -20.670 1.00 86.81 107 GLY A N 1
ATOM 844 C CA . GLY A 1 107 ? 11.807 1.328 -19.617 1.00 86.81 107 GLY A CA 1
ATOM 845 C C . GLY A 1 107 ? 10.708 0.365 -20.055 1.00 86.81 107 GLY A C 1
ATOM 846 O O . GLY A 1 107 ? 10.257 0.419 -21.204 1.00 86.81 107 GLY A O 1
ATOM 847 N N . THR A 1 108 ? 10.249 -0.490 -19.142 1.00 89.00 108 THR A N 1
ATOM 848 C CA . THR A 1 108 ? 8.980 -1.216 -19.283 1.00 89.00 108 THR A CA 1
ATOM 849 C C . THR A 1 108 ? 8.182 -1.102 -18.003 1.00 89.00 108 THR A C 1
ATOM 851 O O . THR A 1 108 ? 8.738 -1.224 -16.913 1.00 89.00 108 THR A O 1
ATOM 854 N N . GLY A 1 109 ? 6.872 -0.923 -18.144 1.00 89.94 109 GLY A N 1
ATOM 855 C CA . GLY A 1 109 ? 5.955 -0.977 -17.021 1.00 89.94 109 GLY A CA 1
ATOM 856 C C . GLY A 1 109 ? 4.922 -2.080 -17.169 1.00 89.94 109 GLY A C 1
ATOM 857 O O . GLY A 1 109 ? 4.564 -2.467 -18.285 1.00 89.94 109 GLY A O 1
ATOM 858 N N . ILE A 1 110 ? 4.478 -2.611 -16.035 1.00 91.88 110 ILE A N 1
ATOM 859 C CA . ILE A 1 110 ? 3.427 -3.625 -15.933 1.00 91.88 110 ILE A CA 1
ATOM 860 C C . ILE A 1 110 ? 2.439 -3.214 -14.845 1.00 91.88 110 ILE A C 1
ATOM 862 O O . ILE A 1 110 ? 2.831 -2.736 -13.780 1.00 91.88 110 ILE A O 1
ATOM 866 N N . ALA A 1 111 ? 1.152 -3.416 -15.131 1.00 92.88 111 ALA A N 1
ATOM 867 C CA . ALA A 1 111 ? 0.072 -3.169 -14.188 1.00 92.88 111 ALA A CA 1
ATOM 868 C C . ALA A 1 111 ? 0.182 -4.088 -12.965 1.00 92.88 111 ALA A C 1
ATOM 870 O O . ALA A 1 111 ? 0.320 -5.304 -13.099 1.00 92.88 111 ALA A O 1
ATOM 871 N N . LEU A 1 112 ? 0.008 -3.513 -11.782 1.00 93.50 112 LEU A N 1
ATOM 872 C CA . LEU A 1 112 ? -0.424 -4.245 -10.602 1.00 93.50 112 LEU A CA 1
ATOM 873 C C . LEU A 1 112 ? -1.947 -4.255 -10.615 1.00 93.50 112 LEU A C 1
ATOM 875 O O . LEU A 1 112 ? -2.577 -3.236 -10.328 1.00 93.50 112 LEU A O 1
ATOM 879 N N . ALA A 1 113 ? -2.530 -5.392 -10.988 1.00 90.88 113 ALA A N 1
ATOM 880 C CA . ALA A 1 113 ? -3.972 -5.575 -11.036 1.00 90.88 113 ALA A CA 1
ATOM 881 C C . ALA A 1 113 ? -4.407 -6.698 -10.090 1.00 90.88 113 ALA A C 1
ATOM 883 O O . ALA A 1 113 ? -3.927 -7.825 -10.200 1.00 90.88 113 ALA A O 1
ATOM 884 N N . ALA A 1 114 ? -5.330 -6.386 -9.184 1.00 86.19 114 ALA A N 1
ATOM 885 C CA . ALA A 1 114 ? -5.940 -7.331 -8.255 1.00 86.19 114 ALA A CA 1
ATOM 886 C C . ALA A 1 114 ? -7.464 -7.232 -8.379 1.00 86.19 114 ALA A C 1
ATOM 888 O O . ALA A 1 114 ? -8.003 -6.137 -8.508 1.00 86.19 114 ALA A O 1
ATOM 889 N N . HIS A 1 115 ? -8.162 -8.372 -8.386 1.00 82.19 115 HIS A N 1
ATOM 890 C CA . HIS A 1 115 ? -9.633 -8.431 -8.460 1.00 82.19 115 HIS A CA 1
ATOM 891 C C . HIS A 1 115 ? -10.258 -7.598 -9.601 1.00 82.19 115 HIS A C 1
ATOM 893 O O . HIS A 1 115 ? -11.322 -7.008 -9.450 1.00 82.19 115 HIS A O 1
ATOM 899 N N . GLY A 1 116 ? -9.592 -7.538 -10.760 1.00 81.62 116 GLY A N 1
ATOM 900 C CA . GLY A 1 116 ? -10.067 -6.773 -11.920 1.00 81.62 116 GLY A CA 1
ATOM 901 C C . GLY A 1 116 ? -9.839 -5.259 -11.834 1.00 81.62 116 GLY A C 1
ATOM 902 O O . GLY A 1 116 ? -10.230 -4.544 -12.752 1.00 81.62 116 GLY A O 1
ATOM 903 N N . GLN A 1 117 ? -9.180 -4.766 -10.782 1.00 86.44 117 GLN A N 1
ATOM 904 C CA . GLN A 1 117 ? -8.830 -3.358 -10.609 1.00 86.44 117 GLN A CA 1
ATOM 905 C C . GLN A 1 117 ? -7.318 -3.145 -10.6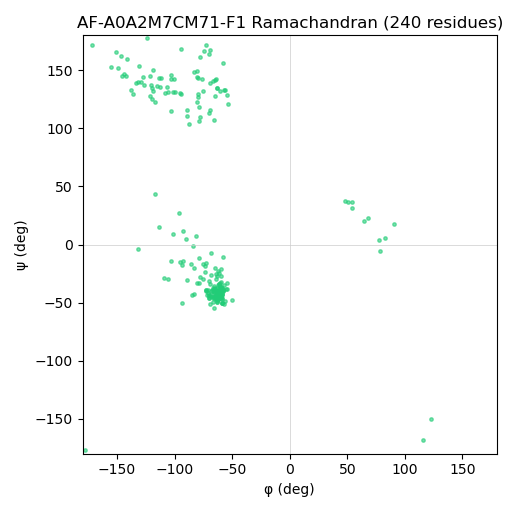73 1.00 86.44 117 GLN A C 1
ATOM 907 O O . GLN A 1 117 ? -6.541 -3.875 -10.058 1.00 86.44 117 GLN A O 1
ATOM 912 N N . VAL A 1 118 ? -6.895 -2.109 -11.398 1.00 89.31 118 VAL A N 1
ATOM 913 C CA . VAL A 1 118 ? -5.504 -1.646 -11.390 1.00 89.31 118 VAL A CA 1
ATOM 914 C C . VAL A 1 118 ? -5.273 -0.814 -10.135 1.00 89.31 118 VAL A C 1
ATOM 916 O O . VAL A 1 118 ? -5.874 0.243 -9.966 1.00 89.31 118 VAL A O 1
ATOM 919 N N . ILE A 1 119 ? -4.359 -1.274 -9.288 1.00 91.69 119 ILE A N 1
ATOM 920 C CA . ILE A 1 119 ? -3.984 -0.600 -8.039 1.00 91.69 119 ILE A CA 1
ATOM 921 C C . ILE A 1 119 ? -2.645 0.140 -8.148 1.00 91.69 119 ILE A C 1
ATOM 923 O O . ILE A 1 119 ? -2.317 0.955 -7.286 1.00 91.69 119 ILE A O 1
ATOM 927 N N . GLY A 1 120 ? -1.866 -0.136 -9.197 1.00 92.75 120 GLY A N 1
ATOM 928 C CA . GLY A 1 120 ? -0.548 0.449 -9.401 1.00 92.75 120 GLY A CA 1
ATOM 929 C C . GLY A 1 120 ? 0.124 0.004 -10.699 1.00 92.75 120 GLY A C 1
ATOM 930 O O . GLY A 1 120 ? -0.436 -0.765 -11.481 1.00 92.75 120 GLY A O 1
ATOM 931 N N . VAL A 1 121 ? 1.354 0.463 -10.898 1.00 94.00 121 VAL A N 1
ATOM 932 C CA . VAL A 1 121 ? 2.257 0.079 -11.985 1.00 94.00 121 VAL A CA 1
ATOM 933 C C . VAL A 1 121 ? 3.662 -0.092 -11.418 1.00 94.00 121 VAL A C 1
ATOM 935 O O . VAL A 1 121 ? 4.154 0.776 -10.697 1.00 94.00 121 VAL A O 1
ATOM 938 N N . ILE A 1 122 ? 4.322 -1.197 -11.767 1.00 94.81 122 ILE A N 1
ATOM 939 C CA . ILE A 1 122 ? 5.767 -1.367 -11.570 1.00 94.81 122 ILE A CA 1
ATOM 940 C C . ILE A 1 122 ? 6.456 -0.959 -12.862 1.00 94.81 122 ILE A C 1
ATOM 942 O O . ILE A 1 122 ? 6.097 -1.473 -13.920 1.00 94.81 122 ILE A O 1
ATOM 946 N N . PHE A 1 123 ? 7.461 -0.093 -12.775 1.00 94.19 123 PHE A N 1
ATOM 947 C CA . PHE A 1 123 ? 8.263 0.341 -13.909 1.00 94.19 123 PHE A CA 1
ATOM 948 C C . PHE A 1 123 ? 9.742 0.024 -13.678 1.00 94.19 123 PHE A C 1
ATOM 950 O O . PHE A 1 123 ? 10.301 0.381 -12.643 1.00 94.19 123 PHE A O 1
ATOM 957 N N . ILE A 1 124 ? 10.374 -0.654 -14.636 1.00 93.31 124 ILE A N 1
ATOM 958 C CA . ILE A 1 124 ? 11.760 -1.134 -14.550 1.00 93.31 124 ILE A CA 1
ATOM 959 C C . ILE A 1 124 ? 12.589 -0.529 -15.680 1.00 93.31 124 ILE A C 1
ATOM 961 O O . ILE A 1 124 ? 12.155 -0.497 -16.835 1.00 93.31 124 ILE A O 1
ATOM 965 N N . PHE A 1 125 ? 13.800 -0.092 -15.342 1.00 90.44 125 PHE A N 1
ATOM 966 C CA . PHE A 1 125 ? 14.753 0.542 -16.247 1.00 90.44 125 PHE A CA 1
ATOM 967 C C . PHE A 1 125 ? 15.982 -0.340 -16.487 1.00 90.44 125 PHE A C 1
ATOM 969 O O . PHE A 1 125 ? 16.497 -0.979 -15.561 1.00 90.44 125 PHE A O 1
ATOM 976 N N . ARG A 1 126 ? 16.495 -0.324 -17.723 1.00 87.88 126 ARG A N 1
ATOM 977 C CA . ARG A 1 126 ? 17.749 -0.989 -18.110 1.00 87.88 126 ARG A CA 1
ATOM 978 C C . ARG A 1 126 ? 18.558 -0.169 -19.122 1.00 87.88 126 ARG A C 1
ATOM 980 O O . ARG A 1 126 ? 17.971 0.448 -20.006 1.00 87.88 126 ARG A O 1
ATOM 987 N N . ASN A 1 127 ? 19.889 -0.219 -19.025 1.00 79.94 127 ASN A N 1
ATOM 988 C CA . ASN A 1 127 ? 20.853 0.474 -19.905 1.00 79.94 127 ASN A CA 1
ATOM 989 C C . ASN A 1 127 ? 21.400 -0.411 -21.048 1.00 79.94 127 ASN A C 1
ATOM 991 O O . ASN A 1 127 ? 22.531 -0.240 -21.493 1.00 79.94 127 ASN A O 1
ATOM 995 N N . TYR A 1 128 ? 20.641 -1.416 -21.495 1.00 70.94 128 TYR A N 1
ATOM 996 C CA . TYR A 1 128 ? 21.002 -2.208 -22.675 1.00 70.94 128 TYR A CA 1
ATOM 997 C C . TYR A 1 128 ? 20.146 -1.776 -23.867 1.00 70.94 128 TYR A C 1
ATOM 999 O O . TYR A 1 128 ? 18.954 -1.492 -23.710 1.00 70.94 128 TYR A O 1
ATOM 1007 N N . ALA A 1 129 ? 20.755 -1.755 -25.056 1.00 58.31 129 ALA A N 1
ATOM 1008 C CA . ALA A 1 129 ? 20.092 -1.386 -26.309 1.00 58.31 129 ALA A CA 1
ATOM 1009 C C . ALA A 1 129 ? 18.924 -2.323 -26.666 1.00 58.31 129 ALA A C 1
ATOM 1011 O O . ALA A 1 129 ? 17.996 -1.913 -27.361 1.00 58.31 129 ALA A O 1
ATOM 1012 N N . ASP A 1 130 ? 18.938 -3.559 -26.159 1.00 64.88 130 ASP A N 1
ATOM 1013 C CA . ASP A 1 130 ? 17.829 -4.483 -26.344 1.00 64.88 130 ASP A CA 1
ATOM 1014 C C . ASP A 1 130 ? 16.567 -3.969 -25.640 1.00 64.88 130 ASP A C 1
ATOM 1016 O O . ASP A 1 130 ? 16.603 -3.493 -24.499 1.00 64.88 130 ASP A O 1
ATOM 1020 N N . LEU A 1 131 ? 15.417 -4.170 -26.275 1.00 74.25 131 LEU A N 1
ATOM 1021 C CA . LEU A 1 131 ? 14.095 -3.937 -25.694 1.00 74.25 131 LEU A CA 1
ATOM 1022 C C . LEU A 1 131 ? 13.674 -5.113 -24.801 1.00 74.25 131 LEU A C 1
ATOM 1024 O O . LEU A 1 131 ? 14.037 -6.260 -25.060 1.00 74.25 131 LEU A O 1
ATOM 1028 N N . PHE A 1 132 ? 12.876 -4.842 -23.763 1.00 83.38 132 PHE A N 1
ATOM 1029 C CA . PHE A 1 132 ? 12.260 -5.896 -22.949 1.00 83.38 132 PHE A CA 1
ATOM 1030 C C . PHE A 1 132 ? 11.486 -6.880 -23.833 1.00 83.38 132 PHE A C 1
ATOM 1032 O O . PHE A 1 132 ? 10.565 -6.483 -24.560 1.00 83.38 132 PHE A O 1
ATOM 1039 N N . SER A 1 133 ? 11.874 -8.155 -23.771 1.00 87.25 133 SER A N 1
ATOM 1040 C CA . SER A 1 133 ? 11.327 -9.215 -24.615 1.00 87.25 133 SER A CA 1
ATOM 1041 C C . SER A 1 133 ? 9.876 -9.541 -24.233 1.00 87.25 133 SER A C 1
ATOM 1043 O O . SER A 1 133 ? 9.396 -9.198 -23.150 1.00 87.25 133 SER A O 1
ATOM 1045 N N . ALA A 1 134 ? 9.149 -10.245 -25.105 1.00 87.50 134 ALA A N 1
ATOM 1046 C CA . ALA A 1 134 ? 7.821 -10.755 -24.753 1.00 87.50 134 ALA A CA 1
ATOM 1047 C C . ALA A 1 134 ? 7.874 -11.711 -23.545 1.00 87.50 134 ALA A C 1
ATOM 1049 O O . ALA A 1 134 ? 6.947 -11.736 -22.737 1.00 87.50 134 ALA A O 1
ATOM 1050 N N . ASN A 1 135 ? 8.975 -12.454 -23.395 1.00 86.56 135 ASN A N 1
ATOM 1051 C CA . ASN A 1 135 ? 9.188 -13.345 -22.261 1.00 86.56 135 ASN A CA 1
ATOM 1052 C C . ASN A 1 135 ? 9.449 -12.562 -20.962 1.00 86.56 135 ASN A C 1
ATOM 1054 O O . ASN A 1 135 ? 8.890 -12.921 -19.931 1.00 86.56 135 ASN A O 1
ATOM 1058 N N . ASP A 1 136 ? 10.206 -11.459 -21.026 1.00 87.75 136 ASP A N 1
ATOM 1059 C CA . ASP A 1 136 ? 10.449 -10.559 -19.884 1.00 87.75 136 ASP A CA 1
ATOM 1060 C C . ASP A 1 136 ? 9.117 -10.009 -19.362 1.00 87.75 136 ASP A C 1
ATOM 1062 O O . ASP A 1 136 ? 8.830 -10.041 -18.166 1.00 87.75 136 ASP A O 1
ATOM 1066 N N . LYS A 1 137 ? 8.257 -9.562 -20.286 1.00 88.19 137 LYS A N 1
ATOM 1067 C CA . LYS A 1 137 ? 6.928 -9.045 -19.951 1.00 88.19 137 LYS A CA 1
ATOM 1068 C C . LYS A 1 137 ? 6.010 -10.123 -19.379 1.00 88.19 137 LYS A C 1
ATOM 1070 O O . LYS A 1 137 ? 5.283 -9.849 -18.432 1.00 88.19 137 LYS A O 1
ATOM 1075 N N . ALA A 1 138 ? 6.040 -11.340 -19.921 1.00 87.69 138 ALA A N 1
ATOM 1076 C CA . ALA A 1 138 ? 5.238 -12.450 -19.405 1.00 87.69 138 ALA A CA 1
ATOM 1077 C C . ALA A 1 138 ? 5.680 -12.878 -17.994 1.00 87.69 138 ALA A C 1
ATOM 1079 O O . ALA A 1 138 ? 4.840 -13.160 -17.133 1.00 87.69 138 ALA A O 1
ATOM 1080 N N . LEU A 1 139 ? 6.992 -12.891 -17.748 1.00 86.31 139 LEU A N 1
ATOM 1081 C CA . LEU A 1 139 ? 7.571 -13.206 -16.447 1.00 86.31 139 LEU A CA 1
ATOM 1082 C C . LEU A 1 139 ? 7.210 -12.142 -15.405 1.00 86.31 139 LEU A C 1
ATOM 1084 O O . LEU A 1 139 ? 6.598 -12.476 -14.388 1.00 86.31 139 LEU A O 1
ATOM 1088 N N . LEU A 1 140 ? 7.493 -10.866 -15.690 1.00 88.25 140 LEU A N 1
ATOM 1089 C CA . LEU A 1 140 ? 7.133 -9.774 -14.784 1.00 88.25 140 LEU A CA 1
ATOM 1090 C C . LEU A 1 140 ? 5.611 -9.671 -14.609 1.00 88.25 140 LEU A C 1
ATOM 1092 O O . LEU A 1 140 ? 5.158 -9.390 -13.510 1.00 88.25 140 LEU A O 1
ATOM 1096 N N . GLY A 1 141 ? 4.815 -9.957 -15.643 1.00 89.75 141 GLY A N 1
ATOM 1097 C CA . GLY A 1 141 ? 3.351 -9.998 -15.560 1.00 89.75 141 GLY A CA 1
ATOM 1098 C C . GLY A 1 141 ? 2.836 -11.054 -14.584 1.00 89.75 141 GLY A C 1
ATOM 1099 O O . GLY A 1 141 ? 1.950 -10.772 -13.779 1.00 89.75 141 GLY A O 1
ATOM 1100 N N . SER A 1 142 ? 3.430 -12.249 -14.608 1.00 87.19 142 SER A N 1
ATOM 1101 C CA . SER A 1 142 ? 3.072 -13.330 -13.679 1.00 87.19 142 SER A CA 1
ATOM 1102 C C . SER A 1 142 ? 3.394 -12.951 -12.231 1.00 87.19 142 SER A C 1
ATOM 1104 O O . SER A 1 142 ? 2.567 -13.141 -11.340 1.00 87.19 142 SER A O 1
ATOM 1106 N N . PHE A 1 143 ? 4.567 -12.355 -12.010 1.00 88.81 143 PHE A N 1
ATOM 1107 C CA . PHE A 1 143 ? 4.968 -11.839 -10.703 1.00 88.81 143 PHE A CA 1
ATOM 1108 C C . PHE A 1 143 ? 4.076 -10.677 -10.234 1.00 88.81 143 PHE A C 1
ATOM 1110 O O . PHE A 1 143 ? 3.611 -10.668 -9.096 1.00 88.81 143 PHE A O 1
ATOM 1117 N N . ALA A 1 144 ? 3.776 -9.728 -11.125 1.00 90.56 144 ALA A N 1
ATOM 1118 C CA . ALA A 1 144 ? 2.954 -8.554 -10.845 1.00 90.56 144 ALA A CA 1
ATOM 1119 C C . ALA A 1 144 ? 1.532 -8.925 -10.403 1.00 90.56 144 ALA A C 1
ATOM 1121 O O . ALA A 1 144 ? 0.992 -8.274 -9.513 1.00 90.56 144 ALA A O 1
ATOM 1122 N N . GLY A 1 145 ? 0.943 -9.988 -10.962 1.00 88.50 145 GLY A N 1
ATOM 1123 C CA . GLY A 1 145 ? -0.367 -10.481 -10.526 1.00 88.50 145 GLY A CA 1
ATOM 1124 C C . GLY A 1 145 ? -0.379 -10.922 -9.057 1.00 88.50 145 GLY A C 1
ATOM 1125 O O . GLY A 1 145 ? -1.280 -10.556 -8.308 1.00 88.50 145 GLY A O 1
ATOM 1126 N N . GLN A 1 146 ? 0.648 -11.651 -8.614 1.00 86.88 146 GLN A N 1
ATOM 1127 C CA . GLN A 1 146 ? 0.773 -12.083 -7.215 1.00 86.88 146 GLN A CA 1
ATOM 1128 C C . GLN A 1 146 ? 1.118 -10.913 -6.288 1.00 86.88 146 GLN A C 1
ATOM 1130 O O . GLN A 1 146 ? 0.510 -10.753 -5.230 1.00 86.88 146 GLN A O 1
ATOM 1135 N N . ALA A 1 147 ? 2.048 -10.056 -6.716 1.00 91.19 147 ALA A N 1
ATOM 1136 C CA . ALA A 1 147 ? 2.417 -8.844 -5.998 1.00 91.19 147 ALA A CA 1
ATOM 1137 C C . ALA A 1 147 ? 1.208 -7.917 -5.787 1.00 91.19 147 ALA A C 1
ATOM 1139 O O . ALA A 1 147 ? 1.042 -7.362 -4.704 1.00 91.19 147 ALA A O 1
ATOM 1140 N N . ALA A 1 148 ? 0.327 -7.791 -6.784 1.00 92.12 148 ALA A N 1
ATOM 1141 C CA . ALA A 1 148 ? -0.872 -6.968 -6.680 1.00 92.12 148 ALA A CA 1
ATOM 1142 C C . ALA A 1 148 ? -1.834 -7.471 -5.594 1.00 92.12 148 ALA A C 1
ATOM 1144 O O . ALA A 1 148 ? -2.384 -6.660 -4.853 1.00 92.12 148 ALA A O 1
ATOM 1145 N N . VAL A 1 149 ? -2.005 -8.790 -5.456 1.00 89.31 149 VAL A N 1
ATOM 1146 C CA . VAL A 1 149 ? -2.834 -9.377 -4.388 1.00 89.31 149 VAL A CA 1
ATOM 1147 C C . VAL A 1 149 ? -2.243 -9.069 -3.011 1.00 89.31 149 VAL A C 1
ATOM 1149 O O . VAL A 1 149 ? -2.964 -8.609 -2.129 1.00 89.31 149 VAL A O 1
ATOM 1152 N N . ALA A 1 150 ? -0.931 -9.247 -2.831 1.00 90.00 150 ALA A N 1
ATOM 1153 C CA . ALA A 1 150 ? -0.270 -8.926 -1.564 1.00 90.00 150 ALA A CA 1
ATOM 1154 C C . ALA A 1 150 ? -0.401 -7.431 -1.212 1.00 90.00 150 ALA A C 1
ATOM 1156 O O . ALA A 1 150 ? -0.778 -7.087 -0.094 1.00 90.00 150 ALA A O 1
ATOM 1157 N N . VAL A 1 151 ? -0.174 -6.538 -2.185 1.00 91.94 151 VAL A N 1
ATOM 1158 C CA . VAL A 1 151 ? -0.320 -5.081 -2.008 1.00 91.94 151 VAL A CA 1
ATOM 1159 C C . VAL A 1 151 ? -1.759 -4.700 -1.660 1.00 91.94 151 VAL A C 1
ATOM 1161 O O . VAL A 1 151 ? -1.975 -3.833 -0.814 1.00 91.94 151 VAL A O 1
ATOM 1164 N N . HIS A 1 152 ? -2.747 -5.340 -2.288 1.00 90.25 152 HIS A N 1
ATOM 1165 C CA . HIS A 1 152 ? -4.155 -5.123 -1.970 1.00 90.25 152 HIS A CA 1
ATOM 1166 C C . HIS A 1 152 ? -4.474 -5.531 -0.524 1.00 90.25 152 HIS A C 1
ATOM 1168 O O . HIS A 1 152 ? -5.061 -4.740 0.214 1.00 90.25 152 HIS A O 1
ATOM 1174 N N . ASN A 1 153 ? -4.012 -6.705 -0.089 1.00 88.00 153 ASN A N 1
ATOM 1175 C CA . ASN A 1 153 ? -4.220 -7.189 1.277 1.00 88.00 153 ASN A CA 1
ATOM 1176 C C . ASN A 1 153 ? -3.549 -6.285 2.321 1.00 88.00 153 ASN A C 1
ATOM 1178 O O . ASN A 1 153 ? -4.186 -5.926 3.309 1.00 88.00 153 ASN A O 1
ATOM 1182 N N . ALA A 1 154 ? -2.304 -5.861 2.084 1.00 89.81 154 ALA A N 1
ATOM 1183 C CA . ALA A 1 154 ? -1.598 -4.939 2.975 1.00 89.81 154 ALA A CA 1
ATOM 1184 C C . ALA A 1 154 ? -2.312 -3.576 3.073 1.00 89.81 154 ALA A C 1
ATOM 1186 O O . ALA A 1 154 ? -2.442 -3.017 4.162 1.00 89.81 154 ALA A O 1
ATOM 1187 N N . ARG A 1 155 ? -2.847 -3.058 1.955 1.00 89.12 155 ARG A N 1
ATOM 1188 C CA . ARG A 1 155 ? -3.670 -1.835 1.948 1.00 89.12 155 ARG A CA 1
ATOM 1189 C C . ARG A 1 155 ? -4.946 -1.990 2.775 1.00 89.12 155 ARG A C 1
ATOM 1191 O O . ARG A 1 155 ? -5.233 -1.114 3.585 1.00 89.12 155 ARG A O 1
ATOM 1198 N N . LEU A 1 156 ? -5.687 -3.084 2.590 1.00 87.19 156 LEU A N 1
ATOM 1199 C CA . LEU A 1 156 ? -6.905 -3.358 3.359 1.00 87.19 156 LEU A CA 1
ATOM 1200 C C . LEU A 1 156 ? -6.608 -3.496 4.854 1.00 87.19 156 LEU A C 1
ATOM 1202 O O . LEU A 1 156 ? -7.302 -2.904 5.676 1.00 87.19 156 LEU A O 1
ATOM 1206 N N 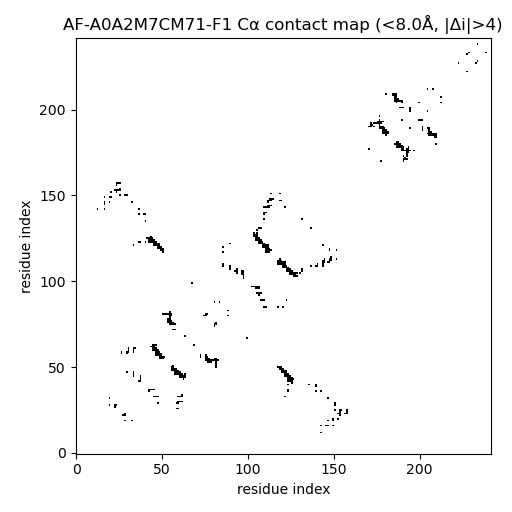. TYR A 1 157 ? -5.547 -4.221 5.209 1.00 87.62 157 TYR A N 1
ATOM 1207 C CA . TYR A 1 157 ? -5.121 -4.364 6.598 1.00 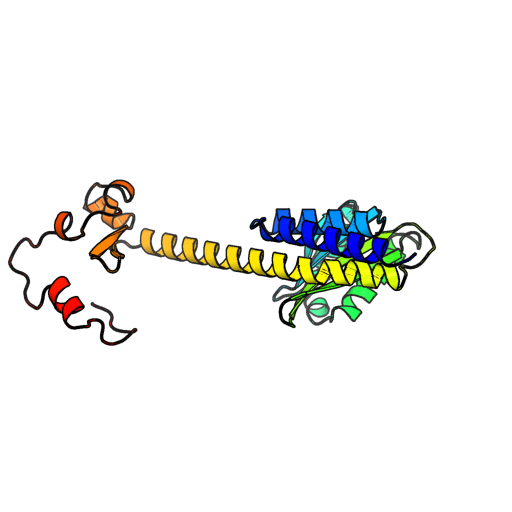87.62 157 TYR A CA 1
ATOM 1208 C C . TYR A 1 157 ? -4.773 -3.006 7.226 1.00 87.62 157 TYR A C 1
ATOM 1210 O O . TYR A 1 157 ? -5.235 -2.688 8.322 1.00 87.62 157 TYR A O 1
ATOM 1218 N N . GLY A 1 158 ? -4.024 -2.168 6.501 1.00 86.31 158 GLY A N 1
ATOM 1219 C CA . GLY A 1 158 ? -3.710 -0.805 6.928 1.00 86.31 158 GLY A CA 1
ATOM 1220 C C . GLY A 1 158 ? -4.958 0.054 7.145 1.00 86.31 158 GLY A C 1
ATOM 1221 O O . GLY A 1 158 ? -5.052 0.740 8.160 1.00 86.31 158 GLY A O 1
ATOM 1222 N N . GLN A 1 159 ? -5.943 -0.022 6.244 1.00 87.50 159 GLN A N 1
ATOM 1223 C CA . GLN A 1 159 ? -7.217 0.697 6.381 1.00 87.50 159 GLN A CA 1
ATOM 1224 C C . GLN A 1 159 ? -8.003 0.252 7.616 1.00 87.50 159 GLN A C 1
ATOM 1226 O O . GLN A 1 159 ? -8.446 1.098 8.389 1.00 87.50 159 GLN A O 1
ATOM 1231 N N . VAL A 1 160 ? -8.126 -1.060 7.842 1.00 88.88 160 VAL A N 1
ATOM 1232 C CA . VAL A 1 160 ? -8.793 -1.604 9.037 1.00 88.88 160 VAL A CA 1
ATOM 1233 C C . VAL A 1 160 ? -8.103 -1.117 10.311 1.00 88.88 160 VAL A C 1
ATOM 1235 O O . VAL A 1 160 ? -8.775 -0.721 11.261 1.00 88.88 160 VAL A O 1
ATOM 1238 N N . ASN A 1 161 ? -6.770 -1.096 10.331 1.00 85.44 161 ASN A N 1
ATOM 1239 C CA . ASN A 1 161 ? -6.021 -0.651 11.501 1.00 85.44 161 ASN A CA 1
ATOM 1240 C C . ASN A 1 161 ? -6.177 0.859 11.764 1.00 85.44 161 ASN A C 1
ATOM 1242 O O . ASN A 1 161 ? -6.330 1.257 12.915 1.00 85.44 161 ASN A O 1
ATOM 1246 N N . ILE A 1 162 ? -6.188 1.691 10.715 1.00 87.75 162 ILE A N 1
ATOM 1247 C CA . ILE A 1 162 ? -6.434 3.139 10.832 1.00 87.75 162 ILE A CA 1
ATOM 1248 C C . ILE A 1 162 ? -7.849 3.410 11.351 1.00 87.75 162 ILE A C 1
ATOM 1250 O O . ILE A 1 162 ? -8.017 4.212 12.268 1.00 87.75 162 ILE A O 1
ATOM 1254 N N . GLU A 1 163 ? -8.866 2.738 10.808 1.00 88.19 163 GLU A N 1
ATOM 1255 C CA . GLU A 1 163 ? -10.245 2.926 11.273 1.00 88.19 163 GLU A CA 1
ATOM 1256 C C . GLU A 1 163 ? -10.432 2.440 12.711 1.00 88.19 163 GLU A C 1
ATOM 1258 O O . GLU A 1 163 ? -11.083 3.117 13.505 1.00 88.19 163 GLU A O 1
ATOM 1263 N N . LYS A 1 164 ? -9.789 1.330 13.097 1.00 87.19 164 LYS A N 1
ATOM 1264 C CA . LYS A 1 164 ? -9.767 0.887 14.495 1.00 87.19 164 LYS A CA 1
ATOM 1265 C C . LYS A 1 164 ? -9.157 1.954 15.409 1.00 87.19 164 LYS A C 1
ATOM 1267 O O . LYS A 1 164 ? -9.793 2.349 16.379 1.00 87.19 164 LYS A O 1
ATOM 1272 N N . GLN A 1 165 ? -7.979 2.477 15.063 1.00 88.38 165 GLN A N 1
ATOM 1273 C CA . GLN A 1 165 ? -7.322 3.543 15.832 1.00 88.38 165 GLN A CA 1
ATOM 1274 C C . GLN A 1 165 ? -8.179 4.810 15.924 1.00 88.38 165 GLN A C 1
ATOM 1276 O O . GLN A 1 165 ? -8.194 5.482 16.954 1.00 88.38 165 GLN A O 1
ATOM 1281 N N . ARG A 1 166 ? -8.907 5.144 14.855 1.00 90.38 166 ARG A N 1
ATOM 1282 C CA . ARG A 1 166 ? -9.828 6.280 14.837 1.00 90.38 166 ARG A CA 1
ATOM 1283 C C . ARG A 1 166 ? -11.010 6.066 15.778 1.00 90.38 166 ARG A C 1
ATOM 1285 O O . ARG A 1 166 ? -11.359 6.989 16.508 1.00 90.38 166 ARG A O 1
ATOM 1292 N N . LEU A 1 167 ? -11.623 4.882 15.760 1.00 88.06 167 LEU A N 1
ATOM 1293 C CA . LEU A 1 167 ? -12.699 4.524 16.686 1.00 88.06 167 LEU A CA 1
ATOM 1294 C C . LEU A 1 167 ? -12.210 4.567 18.134 1.00 88.06 167 LEU A C 1
ATOM 1296 O O . LEU A 1 167 ? -12.880 5.165 18.972 1.00 88.06 167 LEU A O 1
ATOM 1300 N N . ASP A 1 168 ? -11.025 4.016 18.399 1.00 87.19 168 ASP A N 1
ATOM 1301 C CA . ASP A 1 168 ? -10.403 4.058 19.721 1.00 87.19 168 ASP A CA 1
ATOM 1302 C C . ASP A 1 168 ? -10.231 5.509 20.203 1.00 87.19 168 ASP A C 1
ATOM 1304 O O . ASP A 1 168 ? -10.741 5.880 21.259 1.00 87.19 168 ASP A O 1
ATOM 1308 N N . ALA A 1 169 ? -9.638 6.372 19.374 1.00 88.62 169 ALA A N 1
ATOM 1309 C CA . ALA A 1 169 ? -9.448 7.783 19.707 1.00 88.62 169 ALA A CA 1
ATOM 1310 C C . ALA A 1 169 ? -10.770 8.534 19.954 1.00 88.62 169 ALA A C 1
ATOM 1312 O O . ALA A 1 169 ? -10.838 9.412 20.816 1.00 88.62 169 ALA A O 1
ATOM 1313 N N . LEU A 1 170 ? -11.829 8.205 19.207 1.00 90.62 170 LEU A N 1
ATOM 1314 C CA . LEU A 1 170 ? -13.152 8.795 19.420 1.00 90.62 170 LEU A CA 1
ATOM 1315 C C . LEU A 1 170 ? -13.745 8.373 20.766 1.00 90.62 170 LEU A C 1
ATOM 1317 O O . LEU A 1 170 ? -14.227 9.237 21.502 1.00 90.62 170 LEU A O 1
ATOM 1321 N N . LEU A 1 171 ? -13.675 7.084 21.105 1.00 90.19 171 LEU A N 1
ATOM 1322 C CA . LEU A 1 171 ? -14.147 6.570 22.392 1.00 90.19 171 LEU A CA 1
ATOM 1323 C C . LEU A 1 171 ? -13.391 7.209 23.561 1.00 90.19 171 LEU A C 1
ATOM 1325 O O . LEU A 1 171 ? -14.015 7.619 24.541 1.00 90.19 171 LEU A O 1
ATOM 1329 N N . ASP A 1 172 ? -12.074 7.355 23.438 1.00 90.19 172 ASP A N 1
ATOM 1330 C CA . ASP A 1 172 ? -11.223 7.899 24.504 1.00 90.19 172 ASP A CA 1
ATOM 1331 C C . ASP A 1 172 ? -11.382 9.419 24.665 1.00 90.19 172 ASP A C 1
ATOM 1333 O O . ASP A 1 172 ? -11.204 9.961 25.757 1.00 90.19 172 ASP A O 1
ATOM 1337 N N . SER A 1 173 ? -11.826 10.114 23.611 1.00 90.62 173 SER A N 1
ATOM 1338 C CA . SER A 1 173 ? -12.175 11.539 23.674 1.00 90.62 173 SER A CA 1
ATOM 1339 C C . SER A 1 173 ? -13.513 11.833 24.367 1.00 90.62 173 SER A C 1
ATOM 1341 O O . SER A 1 173 ? -13.764 12.983 24.742 1.00 90.62 173 SER A O 1
ATOM 1343 N N . ALA A 1 174 ? -14.383 10.830 24.540 1.00 92.12 174 ALA A N 1
ATOM 1344 C CA . ALA A 1 174 ? -15.683 11.018 25.174 1.00 92.12 174 ALA A CA 1
ATOM 1345 C C . ALA A 1 174 ? -15.531 11.376 26.663 1.00 92.12 174 ALA A C 1
ATOM 1347 O O . ALA A 1 174 ? -14.674 10.847 27.372 1.00 92.12 174 ALA A O 1
ATOM 1348 N N . ALA A 1 175 ? -16.375 12.290 27.149 1.00 89.94 175 ALA A N 1
ATOM 1349 C CA . ALA A 1 175 ? -16.393 12.671 28.562 1.00 89.94 175 ALA A CA 1
ATOM 1350 C C . ALA A 1 175 ? -17.105 11.629 29.438 1.00 89.94 175 ALA A C 1
ATOM 1352 O O . ALA A 1 175 ? -16.773 11.493 30.616 1.00 89.94 175 ALA A O 1
ATOM 1353 N N . ASP A 1 176 ? -18.057 10.900 28.856 1.00 92.94 176 ASP A N 1
ATOM 1354 C CA . ASP A 1 176 ? -18.791 9.838 29.531 1.00 92.94 176 ASP A CA 1
ATOM 1355 C C . ASP A 1 176 ? -17.962 8.551 29.577 1.00 92.94 176 ASP A C 1
ATOM 1357 O O . ASP A 1 176 ? -17.225 8.222 28.642 1.00 92.94 176 ASP A O 1
ATOM 1361 N N . GLY A 1 177 ? -18.085 7.815 30.683 1.00 91.94 177 GLY A N 1
ATOM 1362 C CA . GLY A 1 177 ? -17.464 6.504 30.829 1.00 91.94 177 GLY A CA 1
ATOM 1363 C C . GLY A 1 177 ? -18.153 5.490 29.924 1.00 91.94 177 GLY A C 1
ATOM 1364 O O . GLY A 1 177 ? -19.309 5.142 30.154 1.00 91.94 177 GLY A O 1
ATOM 1365 N N . ILE A 1 178 ? -17.433 5.006 28.917 1.00 92.94 178 ILE A N 1
ATOM 1366 C CA . ILE A 1 178 ? -17.911 3.999 27.973 1.00 92.94 178 ILE A CA 1
ATOM 1367 C C . ILE A 1 178 ? -17.228 2.674 28.293 1.00 92.94 178 ILE A C 1
ATOM 1369 O O . ILE A 1 178 ? -16.011 2.617 28.481 1.00 92.94 178 ILE A O 1
ATOM 1373 N N . LEU A 1 179 ? -18.019 1.605 28.299 1.00 92.19 179 LEU A N 1
ATOM 1374 C CA . LEU A 1 179 ? -17.541 0.231 28.340 1.00 92.19 179 LEU A CA 1
ATOM 1375 C C . LEU A 1 179 ? -18.182 -0.565 27.199 1.00 92.19 179 LEU A C 1
ATOM 1377 O O . LEU A 1 179 ? -19.342 -0.341 26.853 1.00 92.19 179 LEU A O 1
ATOM 1381 N N . ILE A 1 180 ? -17.425 -1.492 26.628 1.00 91.25 180 ILE A N 1
ATOM 1382 C CA . ILE A 1 180 ? -17.868 -2.413 25.579 1.00 91.25 180 ILE A CA 1
ATOM 1383 C C . ILE A 1 180 ? -17.800 -3.825 26.149 1.00 91.25 180 ILE A C 1
ATOM 1385 O O . ILE A 1 180 ? -16.838 -4.160 26.843 1.00 91.25 180 ILE A O 1
ATOM 1389 N N . LEU A 1 181 ? -18.830 -4.630 25.886 1.00 91.62 181 LEU A N 1
ATOM 1390 C CA . LEU A 1 181 ? -18.963 -5.994 26.392 1.00 91.62 181 LEU A CA 1
ATOM 1391 C C . LEU A 1 181 ? -18.886 -7.017 25.262 1.00 91.62 181 LEU A C 1
ATOM 1393 O O . LEU A 1 181 ? -19.461 -6.816 24.194 1.00 91.62 181 LEU A O 1
ATOM 1397 N N . ASN A 1 182 ? -18.264 -8.154 25.559 1.00 89.75 182 ASN A N 1
ATOM 1398 C CA . ASN A 1 182 ? -18.382 -9.364 24.758 1.00 89.75 182 ASN A CA 1
ATOM 1399 C C . ASN A 1 182 ? -19.795 -9.963 24.873 1.00 89.75 182 ASN A C 1
ATOM 1401 O O . ASN A 1 182 ? -20.571 -9.640 25.775 1.00 89.75 182 ASN A O 1
ATOM 1405 N N . ALA A 1 183 ? -20.108 -10.916 23.992 1.00 84.81 183 ALA A N 1
ATOM 1406 C CA . ALA A 1 183 ? -21.383 -11.640 24.007 1.00 84.81 183 ALA A CA 1
ATOM 1407 C C . ALA A 1 183 ? -21.645 -12.417 25.316 1.00 84.81 183 ALA A C 1
ATOM 1409 O O . ALA A 1 183 ? -22.791 -12.736 25.616 1.00 84.81 183 ALA A O 1
ATOM 1410 N N . ASP A 1 184 ? -20.603 -12.721 26.092 1.00 87.88 184 ASP A N 1
ATOM 1411 C CA . ASP A 1 184 ? -20.682 -13.363 27.410 1.00 87.88 184 ASP A CA 1
ATOM 1412 C C . ASP A 1 184 ? -20.731 -12.360 28.581 1.00 87.88 184 ASP A C 1
ATOM 1414 O O . ASP A 1 184 ? -20.586 -12.756 29.738 1.00 87.88 184 ASP A O 1
ATOM 1418 N N . LEU A 1 185 ? -20.941 -11.068 28.295 1.00 90.25 185 LEU A N 1
ATOM 1419 C CA . LEU A 1 185 ? -21.027 -9.974 29.270 1.00 90.25 185 LEU A CA 1
ATOM 1420 C C . LEU A 1 185 ? -19.739 -9.701 30.062 1.00 90.25 185 LEU A C 1
ATOM 1422 O O . LEU A 1 185 ? -19.772 -9.054 31.120 1.00 90.25 185 LEU A O 1
ATOM 1426 N N . THR A 1 186 ? -18.597 -10.152 29.545 1.00 93.56 186 THR A N 1
ATOM 1427 C CA . THR A 1 186 ? -17.276 -9.725 30.018 1.00 93.56 186 THR A CA 1
ATOM 1428 C C . THR A 1 186 ? -16.863 -8.407 29.371 1.00 93.56 186 THR A C 1
ATOM 1430 O O . THR A 1 186 ? -17.246 -8.108 28.240 1.00 93.56 186 THR A O 1
ATOM 1433 N N . ILE A 1 187 ? -16.095 -7.591 30.091 1.00 93.56 187 ILE A N 1
ATOM 1434 C CA . ILE A 1 187 ? -15.604 -6.302 29.598 1.00 93.56 187 ILE A CA 1
ATOM 1435 C C . ILE A 1 187 ? -14.576 -6.548 28.490 1.00 93.56 187 ILE A C 1
ATOM 1437 O O . ILE A 1 187 ? -13.506 -7.102 28.738 1.00 93.56 187 ILE A O 1
ATOM 1441 N N . GLU A 1 188 ? -14.890 -6.108 27.275 1.00 93.25 188 GLU A N 1
ATOM 1442 C CA . GLU A 1 188 ? -13.977 -6.112 26.131 1.00 93.25 188 GLU A CA 1
ATOM 1443 C C . GLU A 1 188 ? -13.096 -4.861 26.125 1.00 93.25 188 GLU A C 1
ATOM 1445 O O . GLU A 1 188 ? -11.899 -4.969 25.890 1.00 93.25 188 GLU A O 1
ATOM 1450 N N . ARG A 1 189 ? -13.671 -3.679 26.390 1.00 91.06 189 ARG A N 1
ATOM 1451 C CA . ARG A 1 189 ? -12.972 -2.381 26.360 1.00 91.06 189 ARG A CA 1
ATOM 1452 C C . ARG A 1 189 ? -13.588 -1.409 27.356 1.00 91.06 189 ARG A C 1
ATOM 1454 O O . ARG A 1 189 ? -14.787 -1.454 27.613 1.00 91.06 189 ARG A O 1
ATOM 1461 N N . VAL A 1 190 ? -12.778 -0.484 27.852 1.00 93.69 190 VAL A N 1
ATOM 1462 C CA . VAL A 1 190 ? -13.225 0.734 28.540 1.00 93.69 190 VAL A CA 1
ATOM 1463 C C . VAL A 1 190 ? -12.491 1.932 27.944 1.00 93.69 190 VAL A C 1
ATOM 1465 O O . VAL A 1 190 ? -11.420 1.751 27.369 1.00 93.69 190 VAL A O 1
ATOM 1468 N N . ASN A 1 191 ? -13.074 3.125 28.009 1.00 94.56 191 ASN A N 1
ATOM 1469 C CA . ASN A 1 191 ? -12.404 4.350 27.564 1.00 94.56 191 ASN A CA 1
ATOM 1470 C C . ASN A 1 191 ? -11.694 5.083 28.717 1.00 94.56 191 ASN A C 1
ATOM 1472 O O . ASN A 1 191 ? -11.959 4.830 29.895 1.00 94.56 191 ASN A O 1
ATOM 1476 N N . ASP A 1 192 ? -10.859 6.067 28.378 1.00 94.69 192 ASP A N 1
ATOM 1477 C CA . ASP A 1 192 ? -10.120 6.892 29.348 1.00 94.69 192 ASP A CA 1
ATOM 1478 C C . ASP A 1 192 ? -11.016 7.562 30.403 1.00 94.69 192 ASP A C 1
ATOM 1480 O O . ASP A 1 192 ? -10.596 7.812 31.536 1.00 94.69 192 ASP A O 1
ATOM 1484 N N . ALA A 1 193 ? -12.249 7.937 30.050 1.00 94.44 193 ALA A N 1
ATOM 1485 C CA . ALA A 1 193 ? -13.192 8.504 31.013 1.00 94.44 193 ALA A CA 1
ATOM 1486 C C . ALA A 1 193 ? -13.646 7.465 32.043 1.00 94.44 193 ALA A C 1
ATOM 1488 O O . ALA A 1 193 ? -13.670 7.763 33.238 1.00 94.44 193 ALA A O 1
ATOM 1489 N N . PHE A 1 194 ? -13.942 6.241 31.609 1.00 94.88 194 PHE A N 1
ATOM 1490 C CA . PHE A 1 194 ? -14.298 5.144 32.501 1.00 94.88 194 PHE A CA 1
ATOM 1491 C C . PHE A 1 194 ? -13.150 4.813 33.458 1.00 94.88 194 PHE A C 1
ATOM 1493 O O . PHE A 1 194 ? -13.377 4.689 34.664 1.00 94.88 194 PHE A O 1
ATOM 1500 N N . GLU A 1 195 ? -11.913 4.753 32.952 1.00 94.06 195 GLU A N 1
ATOM 1501 C CA . GLU A 1 195 ? -10.729 4.537 33.790 1.00 94.06 195 GLU A CA 1
ATOM 1502 C C . GLU A 1 195 ? -10.575 5.627 34.855 1.00 94.06 195 GLU A C 1
ATOM 1504 O O . GLU A 1 195 ? -10.320 5.328 36.022 1.00 94.06 195 GLU A O 1
ATOM 1509 N N . ARG A 1 196 ? -10.790 6.896 34.485 1.00 92.62 196 ARG A N 1
ATOM 1510 C CA . ARG A 1 196 ? -10.750 8.031 35.421 1.00 92.62 196 ARG A CA 1
ATOM 1511 C C . ARG A 1 196 ? -11.852 7.965 36.478 1.00 92.62 196 ARG A C 1
ATOM 1513 O O . ARG A 1 196 ? -11.599 8.321 37.626 1.00 92.62 196 ARG A O 1
ATOM 1520 N N . ILE A 1 197 ? -13.054 7.524 36.103 1.00 91.81 197 ILE A N 1
ATOM 1521 C CA . ILE A 1 197 ? -14.203 7.398 37.014 1.00 91.81 197 ILE A CA 1
ATOM 1522 C C . ILE A 1 197 ? -13.980 6.260 38.019 1.00 91.81 197 ILE A C 1
ATOM 1524 O O . ILE A 1 197 ? -14.213 6.445 39.214 1.00 91.81 197 ILE A O 1
ATOM 1528 N N . PHE A 1 198 ? -13.527 5.093 37.553 1.00 89.31 198 PHE A N 1
ATOM 1529 C CA . PHE A 1 198 ? -13.381 3.890 38.383 1.00 89.31 198 PHE A CA 1
ATOM 1530 C C . PHE A 1 198 ? -11.991 3.715 39.012 1.00 89.31 198 PHE A C 1
ATOM 1532 O O . PHE A 1 198 ? -11.832 2.902 39.926 1.00 89.31 198 PHE A O 1
ATOM 1539 N N . GLY A 1 199 ? -10.983 4.456 38.549 1.00 92.19 199 GLY A N 1
ATOM 1540 C CA . GLY A 1 199 ? -9.605 4.385 39.042 1.00 92.19 199 GLY A CA 1
ATOM 1541 C C . GLY A 1 199 ? -8.886 3.073 38.711 1.00 92.19 199 GLY A C 1
ATOM 1542 O O . GLY A 1 199 ? -7.961 2.693 39.428 1.00 92.19 199 GLY A O 1
ATOM 1543 N N . ARG A 1 200 ? -9.330 2.358 37.671 1.00 92.44 200 ARG A N 1
ATOM 1544 C CA . ARG A 1 200 ? -8.745 1.094 37.198 1.00 92.44 200 ARG A CA 1
ATOM 1545 C C . ARG A 1 200 ? -8.486 1.178 35.705 1.00 92.44 200 ARG A C 1
ATOM 1547 O O . ARG A 1 200 ? -9.320 1.715 34.983 1.00 92.44 200 ARG A O 1
ATOM 1554 N N . THR A 1 201 ? -7.355 0.638 35.267 1.00 92.81 201 THR A N 1
ATOM 1555 C CA . THR A 1 201 ? -6.975 0.651 33.851 1.00 92.81 201 THR A CA 1
ATOM 1556 C C . THR A 1 201 ? -7.733 -0.412 33.063 1.00 92.81 201 THR A C 1
ATOM 1558 O O . THR A 1 201 ? -8.234 -1.389 33.629 1.00 92.81 201 THR A O 1
ATOM 1561 N N . HIS A 1 202 ? -7.765 -0.259 31.744 1.00 90.44 202 HIS A N 1
ATOM 1562 C CA . HIS A 1 202 ? -8.333 -1.212 30.807 1.00 90.44 202 HIS A CA 1
ATOM 1563 C C . HIS A 1 202 ? -7.800 -2.625 31.048 1.00 90.44 202 HIS A C 1
ATOM 1565 O O . HIS A 1 202 ? -8.595 -3.542 31.229 1.00 90.44 202 HIS A O 1
ATOM 1571 N N . ASP A 1 203 ? -6.483 -2.785 31.190 1.00 91.81 203 ASP A N 1
ATOM 1572 C CA . ASP A 1 203 ? -5.843 -4.083 31.445 1.00 91.81 203 ASP A CA 1
ATOM 1573 C C . ASP A 1 203 ? -6.314 -4.760 32.744 1.00 91.81 203 ASP A C 1
ATOM 1575 O O . ASP A 1 203 ? -6.274 -5.982 32.863 1.00 91.81 203 ASP A O 1
ATOM 1579 N N . GLN A 1 204 ? -6.753 -3.983 33.740 1.00 91.25 204 GLN A N 1
ATOM 1580 C CA . GLN A 1 20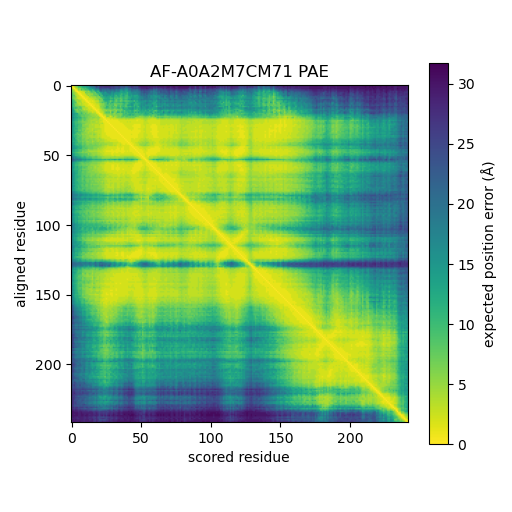4 ? -7.270 -4.515 35.006 1.00 91.25 204 GLN A CA 1
ATOM 1581 C C . GLN A 1 204 ? -8.744 -4.925 34.924 1.00 91.25 204 GLN A C 1
ATOM 1583 O O . GLN A 1 204 ? -9.222 -5.657 35.791 1.00 91.25 204 GLN A O 1
ATOM 1588 N N . LEU A 1 205 ? -9.473 -4.403 33.938 1.00 91.62 205 LEU A N 1
ATOM 1589 C CA . LEU A 1 205 ? -10.913 -4.588 33.774 1.00 91.62 205 LEU A CA 1
ATOM 1590 C C . LEU A 1 205 ? -11.243 -5.560 32.635 1.00 91.62 205 LEU A C 1
ATOM 1592 O O . LEU A 1 205 ? -12.259 -6.250 32.707 1.00 91.62 205 LEU A O 1
ATOM 1596 N N . ALA A 1 206 ? -10.396 -5.641 31.611 1.00 92.62 206 ALA A N 1
ATOM 1597 C CA . ALA A 1 206 ? -10.588 -6.503 30.455 1.00 92.62 206 ALA A CA 1
ATOM 1598 C C . ALA A 1 206 ? -10.740 -7.979 30.864 1.00 92.62 206 ALA A C 1
ATOM 1600 O O . ALA A 1 206 ? -9.982 -8.506 31.680 1.00 92.62 206 ALA A O 1
ATOM 1601 N N . GLY A 1 207 ? -11.750 -8.647 30.306 1.00 91.75 207 GLY A N 1
ATOM 1602 C CA . GLY A 1 207 ? -12.089 -10.043 30.588 1.00 91.75 207 GLY A CA 1
ATOM 1603 C C . GLY A 1 207 ? -12.840 -10.281 31.901 1.00 91.75 207 GLY A C 1
ATOM 1604 O O . GLY A 1 207 ? -13.270 -11.406 32.150 1.00 91.75 207 GLY A O 1
ATOM 1605 N N . THR A 1 208 ? -13.042 -9.259 32.739 1.00 93.12 208 THR A N 1
ATOM 1606 C CA . THR A 1 208 ? -13.859 -9.401 33.956 1.00 93.12 208 THR A CA 1
ATOM 1607 C C . THR A 1 208 ? -15.354 -9.299 33.628 1.00 93.12 208 THR A C 1
ATOM 1609 O O . THR A 1 208 ? -15.726 -8.526 32.741 1.00 93.12 208 THR A O 1
ATOM 1612 N N . PRO A 1 209 ? -16.242 -10.049 34.309 1.00 93.31 209 PRO A N 1
ATOM 1613 C CA . PRO A 1 209 ? -17.683 -9.874 34.153 1.00 93.31 209 PRO A CA 1
ATOM 1614 C C . PRO A 1 209 ? -18.107 -8.457 34.549 1.00 93.31 209 PRO A C 1
ATOM 1616 O O . PRO A 1 209 ? -17.763 -7.975 35.631 1.00 93.31 209 PRO A O 1
ATOM 1619 N N . HIS A 1 210 ? -18.903 -7.796 33.709 1.00 90.44 210 HIS A N 1
ATOM 1620 C CA . HIS A 1 210 ? -19.292 -6.400 33.939 1.00 90.44 210 HIS A CA 1
ATOM 1621 C C . HIS A 1 210 ? -19.999 -6.176 35.289 1.00 90.44 210 HIS A C 1
ATOM 1623 O O . HIS A 1 210 ? -19.756 -5.166 35.949 1.00 90.44 210 HIS A O 1
ATOM 1629 N N . ALA A 1 211 ? -20.796 -7.151 35.740 1.00 89.06 211 ALA A N 1
ATOM 1630 C CA . ALA A 1 211 ? -21.521 -7.129 37.010 1.00 89.06 211 ALA A CA 1
ATOM 1631 C C . ALA A 1 211 ? -20.602 -7.119 38.250 1.00 89.06 211 ALA A C 1
ATOM 1633 O O . ALA A 1 211 ? -21.016 -6.728 39.345 1.00 89.06 211 ALA A O 1
ATOM 1634 N N . GLU A 1 212 ? -19.337 -7.532 38.117 1.00 89.06 212 GLU A N 1
ATOM 1635 C CA . GLU A 1 212 ? -18.373 -7.423 39.214 1.00 89.06 212 GLU A CA 1
ATOM 1636 C C . GLU A 1 212 ? -17.894 -5.984 39.417 1.00 89.06 212 GLU A C 1
ATOM 1638 O O . GLU A 1 212 ? -17.598 -5.601 40.555 1.00 89.06 212 GLU A O 1
ATOM 1643 N N . VAL A 1 213 ? -17.861 -5.203 38.333 1.00 88.88 213 VAL A N 1
ATOM 1644 C CA . VAL A 1 213 ? -17.349 -3.829 38.273 1.00 88.88 213 VAL A CA 1
ATOM 1645 C C . VAL A 1 213 ? -18.476 -2.819 38.473 1.00 88.88 213 VAL A C 1
ATOM 1647 O O . VAL A 1 213 ? -18.371 -1.942 39.331 1.00 88.88 213 VAL A O 1
ATOM 1650 N N . ILE A 1 214 ? -19.572 -2.961 37.726 1.00 87.25 214 ILE A N 1
ATOM 1651 C CA . ILE A 1 214 ? -20.755 -2.108 37.825 1.00 87.25 214 ILE A CA 1
ATOM 1652 C C . ILE A 1 214 ? -21.836 -2.855 38.585 1.00 87.25 214 ILE A C 1
ATOM 1654 O O . ILE A 1 214 ? -22.373 -3.858 38.124 1.00 87.25 214 ILE A O 1
ATOM 1658 N N . ARG A 1 215 ? -22.176 -2.326 39.760 1.00 85.00 215 ARG A N 1
ATOM 1659 C CA . ARG A 1 215 ? -23.226 -2.873 40.616 1.00 85.00 215 ARG A CA 1
ATOM 1660 C C . ARG A 1 215 ? -24.312 -1.842 40.827 1.00 85.00 215 ARG A C 1
ATOM 1662 O O . ARG A 1 215 ? -24.032 -0.685 41.140 1.00 85.00 215 ARG A O 1
ATOM 1669 N N . TRP A 1 216 ? -25.554 -2.286 40.709 1.00 83.44 216 TRP A N 1
ATOM 1670 C CA . TRP A 1 216 ? -26.699 -1.451 41.015 1.00 83.44 216 TRP A CA 1
ATOM 1671 C C . TRP A 1 216 ? -26.719 -1.090 42.504 1.00 83.44 216 TRP A C 1
ATOM 1673 O O . TRP A 1 216 ? -26.644 -1.956 43.373 1.00 83.44 216 TRP A O 1
ATOM 1683 N N . ALA A 1 217 ? -26.829 0.203 42.810 1.00 85.00 217 ALA A N 1
ATOM 1684 C CA . ALA A 1 217 ? -26.949 0.677 44.191 1.00 85.00 217 ALA A CA 1
ATOM 1685 C C . ALA A 1 217 ? -28.341 0.404 44.800 1.00 85.00 217 ALA A C 1
ATOM 1687 O O . ALA A 1 217 ? -28.517 0.478 46.015 1.00 85.00 217 ALA A O 1
ATOM 1688 N N . ARG A 1 218 ? -29.339 0.147 43.950 1.00 86.12 218 ARG A N 1
ATOM 1689 C CA . ARG A 1 218 ? -30.735 -0.184 44.275 1.00 86.12 218 ARG A CA 1
ATOM 1690 C C . ARG A 1 218 ? -31.248 -1.154 43.220 1.00 86.12 218 ARG A C 1
ATOM 1692 O O . ARG A 1 218 ? -30.665 -1.196 42.144 1.00 86.12 218 ARG A O 1
ATOM 1699 N N . ASP A 1 219 ? -32.341 -1.858 43.490 1.00 81.38 219 ASP A N 1
ATOM 1700 C CA . ASP A 1 219 ? -32.923 -2.754 42.490 1.00 81.38 219 ASP A CA 1
ATOM 1701 C C . ASP A 1 219 ? -33.212 -2.002 41.177 1.00 81.38 219 ASP A C 1
ATOM 1703 O O . ASP A 1 219 ? -33.814 -0.917 41.213 1.00 81.38 219 ASP A O 1
ATOM 1707 N N . PRO A 1 220 ? -32.742 -2.524 40.029 1.00 79.94 220 PRO A N 1
ATOM 1708 C CA . PRO A 1 220 ? -32.949 -1.882 38.743 1.00 79.94 220 PRO A CA 1
ATOM 1709 C C . PRO A 1 220 ? -34.441 -1.848 38.406 1.00 79.94 220 PRO A C 1
ATOM 1711 O O . PRO A 1 220 ? -35.196 -2.777 38.691 1.00 79.94 220 PRO A O 1
ATOM 1714 N N . ILE A 1 221 ? -34.876 -0.752 37.789 1.00 79.50 221 ILE A N 1
ATOM 1715 C CA . ILE A 1 221 ? -36.244 -0.623 37.288 1.00 79.50 221 ILE A CA 1
ATOM 1716 C C . ILE A 1 221 ? -36.256 -1.155 35.855 1.00 79.50 221 ILE A C 1
ATOM 1718 O O . ILE A 1 221 ? -35.699 -0.517 34.965 1.00 79.50 221 ILE A O 1
ATOM 1722 N N .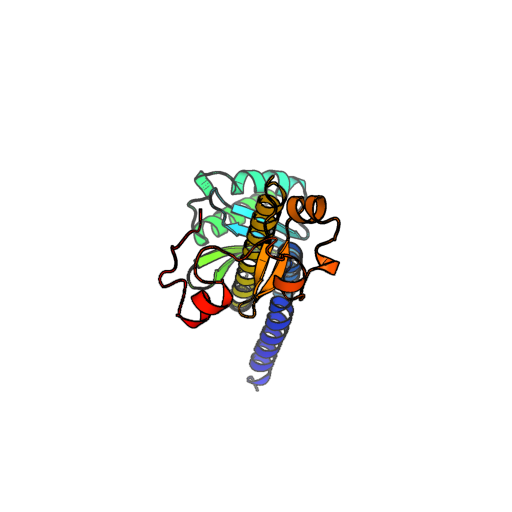 GLY A 1 222 ? -36.908 -2.297 35.635 1.00 78.81 222 GLY A N 1
ATOM 1723 C CA . GLY A 1 222 ? -37.010 -2.943 34.324 1.00 78.81 222 GLY A CA 1
ATOM 1724 C C . GLY A 1 222 ? -36.326 -4.308 34.280 1.00 78.81 222 GLY A C 1
ATOM 1725 O O . GLY A 1 222 ? -35.982 -4.872 35.315 1.00 78.81 222 GLY A O 1
ATOM 1726 N N . VAL A 1 223 ? -36.172 -4.842 33.068 1.00 79.06 223 VAL A N 1
ATOM 1727 C CA . VAL A 1 223 ? -35.532 -6.140 32.824 1.00 79.06 223 VAL A CA 1
ATOM 1728 C C . VAL A 1 223 ? -34.005 -5.956 32.863 1.00 79.06 223 VAL A C 1
ATOM 1730 O O . VAL A 1 223 ? -33.503 -5.070 32.165 1.00 79.06 223 VAL A O 1
ATOM 1733 N N . PRO A 1 224 ? -33.257 -6.736 33.667 1.00 81.75 224 PRO A N 1
ATOM 1734 C CA . PRO A 1 224 ? -31.795 -6.734 33.657 1.00 81.75 224 PRO A CA 1
ATOM 1735 C C . PRO A 1 224 ? -31.224 -7.083 32.278 1.00 81.75 224 PRO A C 1
ATOM 1737 O O . PRO A 1 224 ? -31.867 -7.764 31.479 1.00 81.75 224 PRO A O 1
ATOM 1740 N N . LEU A 1 225 ? -29.990 -6.652 32.008 1.00 81.12 225 LEU A N 1
ATOM 1741 C CA . LEU A 1 225 ? -29.329 -6.875 30.719 1.00 81.12 225 LEU A CA 1
ATOM 1742 C C . LEU A 1 225 ? -29.221 -8.372 30.376 1.00 81.12 225 LEU A C 1
ATOM 1744 O O . LEU A 1 225 ? -29.427 -8.760 29.229 1.00 81.12 225 LEU A O 1
ATOM 1748 N N . GLU A 1 226 ? -28.954 -9.212 31.373 1.00 80.50 226 GLU A N 1
ATOM 1749 C CA . GLU A 1 226 ? -28.836 -10.667 31.242 1.00 80.50 226 GLU A CA 1
ATOM 1750 C C . GLU A 1 226 ? -30.142 -11.309 30.755 1.00 80.50 226 GLU A C 1
ATOM 1752 O O . GLU A 1 226 ? -30.146 -12.161 29.862 1.00 80.50 226 GLU A O 1
ATOM 1757 N N . GLU A 1 227 ? -31.262 -10.884 31.338 1.00 80.94 227 GLU A N 1
ATOM 1758 C CA . GLU A 1 227 ? -32.593 -11.385 31.001 1.00 80.94 227 GLU A CA 1
ATOM 1759 C C . GLU A 1 227 ? -33.033 -10.844 29.632 1.00 80.94 227 GLU A C 1
ATOM 1761 O O . GLU A 1 227 ? -33.496 -11.610 28.790 1.00 80.94 227 GLU A O 1
ATOM 1766 N N . ALA A 1 228 ? -32.744 -9.572 29.335 1.00 81.50 228 ALA A N 1
ATOM 1767 C CA . ALA A 1 228 ? -33.035 -8.969 28.034 1.00 81.50 228 ALA A CA 1
ATOM 1768 C C . ALA A 1 228 ? -32.301 -9.668 26.871 1.00 81.50 228 ALA A C 1
ATOM 1770 O O . ALA A 1 228 ? -32.898 -9.909 25.820 1.00 81.50 228 ALA A O 1
ATOM 1771 N N . ILE A 1 229 ? -31.022 -10.025 27.046 1.00 81.25 229 ILE A N 1
ATOM 1772 C CA . ILE A 1 229 ? -30.244 -10.752 26.026 1.00 81.25 229 ILE A CA 1
ATOM 1773 C C . ILE A 1 229 ? -30.776 -12.175 25.841 1.00 81.25 229 ILE A C 1
ATOM 1775 O O . ILE A 1 229 ? -30.872 -12.653 24.709 1.00 81.25 229 ILE A O 1
ATOM 1779 N N . THR A 1 230 ? -31.161 -12.841 26.934 1.00 79.44 230 THR A N 1
ATOM 1780 C CA . THR A 1 230 ? -31.753 -14.188 26.884 1.00 79.44 230 THR A CA 1
ATOM 1781 C C . THR A 1 230 ? -33.066 -14.194 26.090 1.00 79.44 230 THR A C 1
ATOM 1783 O O . THR A 1 230 ? -33.323 -15.133 25.336 1.00 79.44 230 THR A O 1
ATOM 1786 N N . ASP A 1 231 ? -33.832 -13.105 26.171 1.00 76.44 231 ASP A N 1
ATOM 1787 C CA . ASP A 1 231 ? -35.070 -12.887 25.413 1.00 76.44 231 ASP A CA 1
ATOM 1788 C C . ASP A 1 231 ? -34.846 -12.391 23.964 1.00 76.44 231 ASP A C 1
ATOM 1790 O O . ASP A 1 231 ? -35.801 -12.080 23.246 1.00 76.44 231 ASP A O 1
ATOM 1794 N N . GLY A 1 232 ? -33.594 -12.356 23.487 1.00 69.25 232 GLY A N 1
ATOM 1795 C CA . GLY A 1 232 ? -33.246 -12.075 22.089 1.00 69.25 232 GLY A CA 1
ATOM 1796 C C . GLY A 1 232 ? -33.001 -10.600 21.761 1.00 69.25 232 GLY A C 1
ATOM 1797 O O . GLY A 1 232 ? -33.038 -10.214 20.590 1.00 69.25 232 GLY A O 1
ATOM 1798 N N . TRP A 1 233 ? -32.762 -9.760 22.769 1.00 67.88 233 TRP A N 1
ATOM 1799 C CA . TRP A 1 233 ? -32.369 -8.368 22.567 1.00 67.88 233 TRP A CA 1
ATOM 1800 C C . TRP A 1 233 ? -30.883 -8.235 22.153 1.00 67.88 233 TRP A C 1
ATOM 1802 O O . TRP A 1 233 ? -30.040 -8.949 22.700 1.00 67.88 233 TRP A O 1
ATOM 1812 N N . PRO A 1 234 ? -30.533 -7.295 21.245 1.00 59.28 234 PRO A N 1
ATOM 1813 C CA . PRO A 1 234 ? -31.425 -6.389 20.520 1.00 59.28 234 PRO A CA 1
ATOM 1814 C C . PRO A 1 234 ? -32.108 -7.073 19.326 1.00 59.28 234 PRO A C 1
ATOM 1816 O O . PRO A 1 234 ? -31.461 -7.630 18.445 1.00 59.28 234 PRO A O 1
ATOM 1819 N N . LEU A 1 235 ? -33.438 -6.941 19.244 1.00 60.59 235 LEU A N 1
ATOM 1820 C CA . LEU A 1 235 ? -34.265 -7.523 18.173 1.00 60.59 235 LEU A CA 1
ATOM 1821 C C . LEU A 1 235 ? -34.034 -6.869 16.790 1.00 60.59 235 LEU A C 1
ATOM 1823 O O . LEU A 1 235 ? -34.553 -7.351 15.783 1.00 60.59 235 LEU A O 1
ATOM 1827 N N . THR A 1 236 ? -33.256 -5.779 16.718 1.00 52.50 236 THR A N 1
ATOM 1828 C CA . THR A 1 236 ? -32.847 -5.123 15.465 1.00 52.50 236 THR A CA 1
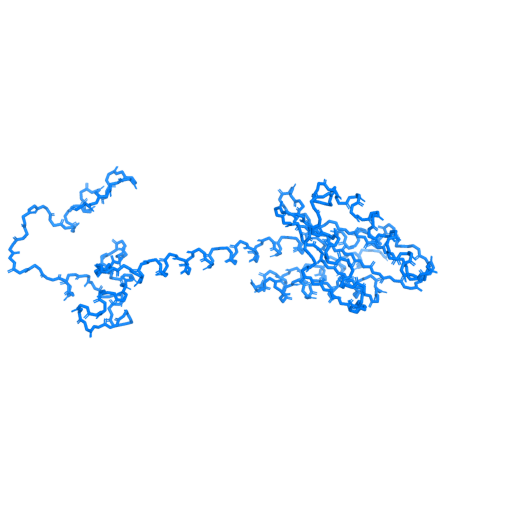ATOM 1829 C C . THR A 1 236 ? -31.428 -4.543 15.564 1.00 52.50 236 THR A C 1
ATOM 1831 O O . THR A 1 236 ? -31.113 -3.963 16.604 1.00 52.50 236 THR A O 1
ATOM 1834 N N . PRO A 1 237 ? -30.625 -4.548 14.478 1.00 47.91 237 PRO A N 1
ATOM 1835 C CA . PRO A 1 237 ? -29.268 -3.973 14.440 1.00 47.91 237 PRO A CA 1
ATOM 1836 C C . PRO A 1 237 ? -29.150 -2.472 14.781 1.00 47.91 237 PRO A C 1
ATOM 1838 O O . PRO A 1 237 ? -28.041 -1.982 14.946 1.00 47.91 237 PRO A O 1
ATOM 1841 N N . ASN A 1 238 ? -30.270 -1.742 14.871 1.00 42.09 238 ASN A N 1
ATOM 1842 C CA . ASN A 1 238 ? -30.323 -0.285 15.057 1.00 42.09 238 ASN A CA 1
ATOM 1843 C C . ASN A 1 238 ? -30.908 0.155 16.417 1.00 42.09 238 ASN A C 1
ATOM 1845 O O . ASN A 1 238 ? -31.306 1.310 16.561 1.00 42.09 238 ASN A O 1
ATOM 1849 N N . ALA A 1 239 ? -31.027 -0.733 17.406 1.00 45.38 239 ALA A N 1
ATOM 1850 C CA . ALA A 1 239 ? -31.540 -0.340 18.718 1.00 45.38 239 ALA A CA 1
ATOM 1851 C C . ALA A 1 239 ? -30.444 0.361 19.547 1.00 45.38 239 ALA A C 1
ATOM 1853 O O . ALA A 1 239 ? -29.536 -0.294 20.049 1.00 45.38 239 ALA A O 1
ATOM 1854 N N . THR A 1 240 ? -30.530 1.686 19.704 1.00 35.28 240 THR A N 1
ATOM 1855 C CA . THR A 1 240 ? -29.705 2.469 20.644 1.00 35.28 240 THR A CA 1
ATOM 1856 C C . THR A 1 240 ? -30.442 2.687 21.968 1.00 35.28 240 THR A C 1
ATOM 1858 O O . THR A 1 240 ? -31.592 3.128 21.967 1.00 35.28 240 THR A O 1
ATOM 1861 N N . LEU A 1 241 ? -29.774 2.408 23.092 1.00 43.06 241 LEU A N 1
ATOM 1862 C CA . LEU A 1 241 ? -30.186 2.849 24.430 1.00 43.06 241 LEU A CA 1
ATOM 1863 C C . LEU A 1 241 ? -29.745 4.311 24.615 1.00 43.06 241 LEU A C 1
ATOM 1865 O O . LEU A 1 241 ? -28.563 4.610 24.455 1.00 43.06 241 LEU A O 1
ATOM 1869 N N . TYR A 1 242 ? -30.704 5.196 24.899 1.00 34.38 242 TYR A N 1
ATOM 1870 C CA . TYR A 1 242 ? -30.466 6.541 25.436 1.00 34.38 242 TYR A CA 1
ATOM 1871 C C . TYR A 1 242 ? -30.512 6.501 26.961 1.00 34.38 242 TYR A C 1
ATOM 1873 O O . TYR A 1 242 ? -31.357 5.738 27.487 1.00 34.38 242 TYR A O 1
#

Mean predicted aligned error: 10.5 Å

Radius of gyration: 26.89 Å; Cα contacts (8 Å, |Δi|>4): 311; chains: 1; bounding box: 58×48×71 Å

Nearest PDB structures (foldseek):
  3k2n-assembly1_B  TM=6.465E-01  e=2.507E-05  Chlorobaculum tepidum TLS
  3e0y-assembly1_A  TM=6.366E-01  e=2.292E-04  Geobacter sulfurreducens
  6et7-assembly1_B  TM=6.216E-01  e=7.787E-04  Idiomarina sp. A28L
  4lrz-assembly1_H  TM=4.066E-01  e=7.581E-05  Escherichia coli K-12
  4lrz-assembly2_E  TM=3.946E-01  e=1.280E-04  Escherichia coli K-12

Foldseek 3Di:
DPPPVVVVLVVVLVVVLVVLLVDLALLVSQQSLLVVLCVLLVFDWKWKWFQDPQFIAGSDIDPDDVVLCVVVGVVRNHNVRNPDDPVRVQVVVQVSVCVVVVNQKGKGKDFLDDPNDGGIIIMTIHRDPDHQDPVSRVSSNSSSPSSSVSSVNSVVSVVVVVVVVVVLVVQQPDLDWDFDADPVQATQAIHVNVCVVQVHDRVRRGRHRVCVRDPDPDDDDDDDPVRCVVVPPPPDPPDDDD

Sequence (242 aa):
MLPDFRVRQRDYLLEIARLLTEELDLEKLLARILKIAIEMLAGQAGLIALKETEGWRVATAHNIPPAFLSYLTPLLAEEKVADLDVTELNRMLKELTYTASMGLLNGTGIALAAHGQVIGVIFIFRNYADLFSANDKALLGSFAGQAAVAVHNARLYGQVNIEKQRLDALLDSAADGILILNADLTIERVNDAFERIFGRTHDQLAGTPHAEVIRWARDPIGVPLEEAITDGWPLTPNATLY

Solvent-accessible surface area (backbone atoms only — not comparable to full-atom values): 13538 Å² total; per-residue (Å²): 145,70,68,67,63,62,50,53,56,48,53,53,51,53,53,50,44,54,66,43,61,74,43,58,52,55,64,63,40,48,48,52,52,50,52,51,55,23,61,75,65,72,34,72,22,36,38,32,34,31,60,54,97,67,9,30,42,73,71,38,73,41,80,66,61,65,74,56,49,68,54,48,43,60,56,33,41,32,66,87,47,41,76,51,50,71,68,56,47,38,49,52,55,32,53,52,44,22,60,77,47,75,65,50,35,45,59,52,60,46,63,18,41,37,97,93,38,74,53,27,34,43,35,39,30,30,78,50,94,69,74,87,45,74,64,52,52,53,51,52,47,59,51,26,41,48,51,20,44,30,54,50,51,14,50,52,52,49,51,54,51,51,51,50,53,50,53,50,53,53,51,42,67,35,82,61,61,44,73,42,65,43,99,85,48,21,23,65,45,56,22,58,28,28,26,67,74,71,74,47,53,52,84,78,43,47,72,38,52,42,68,81,77,58,69,77,94,56,87,76,91,74,81,53,71,73,57,40,44,74,74,52,50,74,86,49,102,79,76,77,88,129